Protein AF-A0A925ZS11-F1 (afdb_monomer)

Nearest PDB structures (foldseek):
  2d4r-assembly1_A  TM=6.423E-01  e=6.081E-07  Thermus thermophilus HB8
  3tfz-assembly1_B  TM=6.531E-01  e=6.289E-06  Streptomyces sp. R1128
  4xrw-assembly1_A  TM=6.300E-01  e=1.073E-04  Amycolatopsis orientalis
  4xrt-assembly1_A  TM=5.649E-01  e=4.077E-04  Streptomyces steffisburgensis
  4xrt-assembly2_B  TM=5.642E-01  e=7.947E-04  Streptomyces steffisburgensis

pLDDT: mean 90.76, std 7.76, range [55.0, 98.75]

Radius of gyration: 20.92 Å; Cα contacts (8 Å, |Δi|>4): 636; chains: 1; bounding box: 52×42×58 Å

Foldseek 3Di:
DDKAKAKDKDKALAQLQLLCLQPLFVQLLCQLLVHFFWDWDFDQDPNDTFIKIWGADPNFIWIWTWDQWWDFRSAKTWTKTATPGDFFRIWTKIWGWDDDPSMIMIMIMTMTHGPDPCCVVCRVVVNVSCNVSVVVLSVQSNVLSPQDDQQPPPVDQSNLRSLLSLLDDGDCSRFDDQFAWPPVLLVQLLVVLVVVVLDDDLSVLLSCCLHPGHLQPQQKDDQQSVCVSVVHDSVSSVVSQVSSCVSLQKQKKKFFADPPQRAGQDIGSDPVPDDQKTARRLVRDIDGGDCVRGIDIIMHGRVNGGNGHNTDRDSSRCSSRSVDSTDDDDD

Secondary structure (DSSP, 8-state):
--EEEEEEEEEESS-HHHHHHHHT-HHHHHHHTTPPPPEEEEEEETTEEEEEEEEEETTEEEEEE-PPPEEETTTEEEEEEEEEESS-SEEEEEEEEEEETTEEEEEEEEEEE-S-TTHHHHHHHHHHHHHHHHHHHHHHHHHHHHSSPPP--TTS-HHHHTHHHHTS---HHHH---PPP-HHHHHHHHHHHHHTT--SHHHHHHHHHHHHS-HHHHHSB-HHHHHHHHT--HHHHHHHHHHHHHHTSEEEEEEEE-TTT-SEEEEESSSTT--SEEEETTTTEEEE--TTTTEEEEEEE-TTT-------S-TT-GGG-TT--EE----

Solvent-accessible surface area (backbone atoms only — not comparable to full-atom values): 17881 Å² total; per-residue (Å²): 113,43,69,48,78,44,79,48,76,51,76,38,94,39,46,36,45,60,52,28,42,57,70,44,21,43,38,56,51,38,54,45,64,67,55,41,67,42,51,77,46,80,41,77,51,98,90,36,85,38,52,33,33,36,28,54,46,97,87,40,62,34,29,27,42,53,61,82,40,33,33,33,68,46,37,38,38,42,40,58,35,41,35,81,36,56,76,41,43,33,34,39,42,36,41,40,43,41,78,49,91,74,18,19,38,38,37,43,37,42,39,36,35,18,83,43,70,71,52,54,77,49,36,69,61,52,50,49,52,50,45,52,31,54,48,50,33,57,51,30,50,51,48,46,64,68,71,50,85,78,68,81,60,83,89,50,51,40,59,63,42,48,42,47,49,67,74,43,99,63,60,57,55,61,61,48,61,64,69,75,45,40,65,67,50,43,49,55,25,49,47,52,26,38,76,71,73,48,56,64,67,62,41,53,52,50,55,47,45,66,57,72,42,24,35,77,66,36,34,56,32,50,51,62,62,49,14,63,53,70,74,47,58,56,65,60,32,42,50,44,53,58,46,28,30,77,35,51,56,26,40,66,31,39,30,35,35,32,92,84,62,62,38,76,41,45,75,33,77,48,77,87,70,59,59,66,60,51,56,24,75,90,78,72,44,73,48,72,62,43,69,91,84,25,51,42,79,34,31,24,49,19,58,81,32,29,79,58,67,78,79,63,61,40,92,67,24,50,66,65,30,72,88,58,60,59,41,77,84,83,131

Mean predicted aligned error: 5.35 Å

Structure (mmCIF, N/CA/C/O backbone):
data_AF-A0A925ZS11-F1
#
_entry.id   AF-A0A925ZS11-F1
#
loop_
_atom_site.group_PDB
_atom_site.id
_atom_site.type_symbol
_atom_site.label_atom_id
_atom_site.label_alt_id
_atom_site.label_comp_id
_atom_site.label_asym_id
_atom_site.label_entity_id
_atom_site.label_seq_id
_atom_site.pdbx_PDB_ins_code
_atom_site.Cartn_x
_atom_site.Cartn_y
_atom_site.Cartn_z
_atom_site.occupancy
_atom_site.B_iso_or_equiv
_atom_site.auth_seq_id
_atom_site.auth_comp_id
_atom_site.auth_asym_id
_atom_site.auth_atom_id
_atom_site.pdbx_PDB_model_num
ATOM 1 N N . MET A 1 1 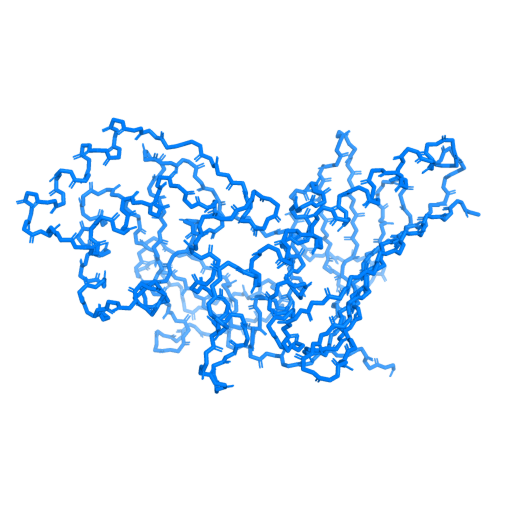? 15.893 1.258 -30.671 1.00 66.94 1 MET A N 1
ATOM 2 C CA . MET A 1 1 ? 14.627 1.228 -29.909 1.00 66.94 1 MET A CA 1
ATOM 3 C C . MET A 1 1 ? 14.638 2.401 -28.942 1.00 66.94 1 MET A C 1
ATOM 5 O O . MET A 1 1 ? 15.652 2.564 -28.269 1.00 66.94 1 MET A O 1
ATOM 9 N N . PRO A 1 2 ? 13.626 3.286 -28.937 1.00 77.56 2 PRO A N 1
ATOM 10 C CA . PRO A 1 2 ? 13.561 4.358 -27.950 1.00 77.56 2 PRO A CA 1
ATOM 11 C C . PRO A 1 2 ? 13.536 3.771 -26.534 1.00 77.56 2 PRO A C 1
ATOM 13 O O . PRO A 1 2 ? 12.665 2.973 -26.200 1.00 77.56 2 PRO A O 1
ATOM 16 N N . SER A 1 3 ? 14.516 4.182 -25.731 1.00 90.00 3 SER A N 1
ATOM 17 C CA . SER A 1 3 ? 14.636 3.840 -24.316 1.00 90.00 3 SER A CA 1
ATOM 18 C C . SER A 1 3 ? 14.505 5.111 -23.486 1.00 90.00 3 SER A C 1
ATOM 20 O O . SER A 1 3 ? 15.104 6.147 -23.815 1.00 90.00 3 SER A O 1
ATOM 22 N N . THR A 1 4 ? 13.698 5.037 -22.438 1.00 92.56 4 THR A N 1
ATOM 23 C CA . THR A 1 4 ? 13.520 6.065 -21.419 1.00 92.56 4 THR A CA 1
ATOM 24 C C . THR A 1 4 ? 14.165 5.571 -20.137 1.00 92.56 4 THR A C 1
ATOM 26 O O . THR A 1 4 ? 13.873 4.471 -19.675 1.00 92.56 4 THR A O 1
ATOM 29 N N . LYS A 1 5 ? 15.013 6.404 -19.532 1.00 96.44 5 LYS A N 1
ATOM 30 C CA . LYS A 1 5 ? 15.613 6.124 -18.228 1.00 96.44 5 LYS A CA 1
ATOM 31 C C . LYS A 1 5 ? 15.696 7.406 -17.418 1.00 96.44 5 LYS A C 1
ATOM 33 O O . LYS A 1 5 ? 16.383 8.352 -17.792 1.00 96.44 5 LYS A O 1
ATOM 38 N N . VAL A 1 6 ? 15.003 7.424 -16.290 1.00 98.12 6 VAL A N 1
ATOM 39 C CA . VAL A 1 6 ? 15.001 8.536 -15.343 1.00 98.12 6 VAL A CA 1
ATOM 40 C C . VAL A 1 6 ? 15.579 8.046 -14.028 1.00 98.12 6 VAL A C 1
ATOM 42 O O . VAL A 1 6 ? 15.105 7.063 -13.470 1.00 98.12 6 VAL A O 1
ATOM 45 N N . VAL A 1 7 ? 16.596 8.749 -13.538 1.00 98.44 7 VAL A N 1
ATOM 46 C CA . VAL A 1 7 ? 17.227 8.490 -12.242 1.00 98.44 7 VAL A CA 1
ATOM 47 C C . VAL A 1 7 ? 17.003 9.701 -11.347 1.00 98.44 7 VAL A C 1
ATOM 49 O O . VAL A 1 7 ? 17.213 10.839 -11.781 1.00 98.44 7 VAL A O 1
ATOM 52 N N . ILE A 1 8 ? 16.559 9.450 -10.118 1.00 98.44 8 ILE A N 1
ATOM 53 C CA . ILE A 1 8 ? 16.394 10.442 -9.057 1.00 98.44 8 ILE A CA 1
ATOM 54 C C . ILE A 1 8 ? 17.113 9.931 -7.815 1.00 98.44 8 ILE A C 1
ATOM 56 O O . ILE A 1 8 ? 16.965 8.770 -7.441 1.00 98.44 8 ILE A O 1
ATOM 60 N N . GLU A 1 9 ? 17.880 10.807 -7.175 1.00 98.44 9 GLU A N 1
ATOM 61 C CA . GLU A 1 9 ? 18.521 10.532 -5.892 1.00 98.44 9 GLU A CA 1
ATOM 62 C C . GLU A 1 9 ? 18.010 11.504 -4.824 1.00 98.44 9 GLU A C 1
ATOM 64 O O . GLU A 1 9 ? 17.702 12.669 -5.116 1.00 98.44 9 GLU A O 1
ATOM 69 N N . ARG A 1 10 ? 17.902 11.009 -3.589 1.00 98.12 10 ARG A N 1
ATOM 70 C CA . ARG A 1 10 ? 17.621 11.785 -2.374 1.00 98.12 10 ARG A CA 1
ATOM 71 C C . ARG A 1 10 ? 18.399 11.210 -1.203 1.00 98.12 10 ARG A C 1
ATOM 73 O O . ARG A 1 10 ? 18.603 10.001 -1.146 1.00 98.12 10 ARG A O 1
ATOM 80 N N . SER A 1 11 ? 18.754 12.068 -0.256 1.00 98.12 11 SER A N 1
ATOM 81 C CA . SER A 1 11 ? 19.271 11.656 1.047 1.00 98.12 11 SER A CA 1
ATOM 82 C C . SER A 1 11 ? 18.222 11.930 2.119 1.00 98.12 11 SER A C 1
ATOM 84 O O . SER A 1 11 ? 17.538 12.953 2.080 1.00 98.12 11 SER A O 1
ATOM 86 N N . TYR A 1 12 ? 18.092 10.999 3.056 1.00 96.44 12 TYR A N 1
ATOM 87 C CA . TYR A 1 12 ? 17.153 11.050 4.166 1.00 96.44 12 TYR A CA 1
ATOM 88 C C . TYR A 1 12 ? 17.908 10.934 5.488 1.00 96.44 12 TYR A C 1
ATOM 90 O O . TYR A 1 12 ? 18.781 10.079 5.634 1.00 96.44 12 TYR A O 1
ATOM 98 N N . GLU A 1 13 ? 17.520 11.738 6.473 1.00 95.00 13 GLU A N 1
ATOM 99 C CA . GLU A 1 13 ? 17.997 11.647 7.861 1.00 95.00 13 GLU A CA 1
ATOM 100 C C . GLU A 1 13 ? 17.242 10.544 8.620 1.00 95.00 13 GLU A C 1
ATOM 102 O O . GLU A 1 13 ? 16.594 10.770 9.637 1.00 95.00 13 GLU A O 1
ATOM 107 N N . ALA A 1 14 ? 17.256 9.338 8.061 1.00 93.56 14 ALA A N 1
ATOM 108 C CA . ALA A 1 14 ? 16.606 8.166 8.621 1.00 93.56 14 ALA A CA 1
ATOM 109 C C . ALA A 1 14 ? 17.404 6.906 8.259 1.00 93.56 14 ALA A C 1
ATOM 111 O O . ALA A 1 14 ? 18.031 6.868 7.191 1.00 93.56 14 ALA A O 1
ATOM 112 N N . PRO A 1 15 ? 17.360 5.866 9.107 1.00 94.31 15 PRO A N 1
ATOM 113 C CA . PRO A 1 15 ? 18.052 4.619 8.839 1.00 94.31 15 PRO A CA 1
ATOM 114 C C . PRO A 1 15 ? 17.400 3.868 7.657 1.00 94.31 15 PRO A C 1
ATOM 116 O O . PRO A 1 15 ? 16.196 4.050 7.403 1.00 94.31 15 PRO A O 1
ATOM 119 N N . PRO A 1 16 ? 18.160 3.028 6.926 1.00 95.69 16 PRO A N 1
ATOM 120 C CA . PRO A 1 16 ? 17.705 2.415 5.677 1.00 95.69 16 PRO A CA 1
ATOM 121 C C . PRO A 1 16 ? 16.415 1.608 5.803 1.00 95.69 16 PRO A C 1
ATOM 123 O O . PRO A 1 16 ? 15.622 1.574 4.867 1.00 95.69 16 PRO A O 1
ATOM 126 N N . GLU A 1 17 ? 16.160 1.004 6.962 1.00 93.44 17 GLU A N 1
ATOM 127 C CA . GLU A 1 17 ? 14.962 0.216 7.246 1.00 93.44 17 GLU A CA 1
ATOM 128 C C . GLU A 1 17 ? 13.694 1.080 7.188 1.00 93.44 17 GLU A C 1
ATOM 130 O O . GLU A 1 17 ? 12.678 0.680 6.619 1.00 93.44 17 GLU A O 1
ATOM 135 N N . LEU A 1 18 ? 13.743 2.301 7.726 1.00 92.38 18 LEU A N 1
ATOM 136 C CA . LEU A 1 18 ? 12.588 3.203 7.718 1.00 92.38 18 LEU A CA 1
ATOM 137 C C . LEU A 1 18 ? 12.368 3.834 6.342 1.00 92.38 18 LEU A C 1
ATOM 139 O O . LEU A 1 18 ? 11.225 4.016 5.923 1.00 92.38 18 LEU A O 1
ATOM 143 N N . VAL A 1 19 ? 13.447 4.107 5.606 1.00 95.31 19 VAL A N 1
ATOM 144 C CA . VAL A 1 19 ? 13.352 4.528 4.201 1.00 95.31 19 VAL A CA 1
ATOM 145 C C . VAL A 1 19 ? 12.774 3.398 3.341 1.00 95.31 19 VAL A C 1
ATOM 147 O O . VAL A 1 19 ? 11.898 3.633 2.505 1.00 95.31 19 VAL A O 1
ATOM 150 N N . TRP A 1 20 ? 13.197 2.158 3.588 1.00 95.44 20 TRP A N 1
ATOM 151 C CA . TRP A 1 20 ? 12.686 0.951 2.942 1.00 95.44 20 TRP A CA 1
ATOM 152 C C . TRP A 1 20 ? 11.194 0.735 3.179 1.00 95.44 20 TRP A C 1
ATOM 154 O O . TRP A 1 20 ? 10.468 0.451 2.230 1.00 95.44 20 TRP A O 1
ATOM 164 N N . ALA A 1 21 ? 10.709 0.946 4.403 1.00 92.69 21 ALA A N 1
ATOM 165 C CA . ALA A 1 21 ? 9.286 0.846 4.724 1.00 92.69 21 ALA A CA 1
ATOM 166 C C . ALA A 1 21 ? 8.399 1.741 3.830 1.00 92.69 21 ALA A C 1
ATOM 168 O O . ALA A 1 21 ? 7.211 1.468 3.629 1.00 92.69 21 ALA A O 1
ATOM 169 N N . LEU A 1 22 ? 8.975 2.813 3.276 1.00 92.50 22 LEU A N 1
ATOM 170 C CA . LEU A 1 22 ? 8.284 3.734 2.387 1.00 92.50 22 LEU A CA 1
ATOM 171 C C . LEU A 1 22 ? 8.530 3.439 0.903 1.00 92.50 22 LEU A C 1
ATOM 173 O O . LEU A 1 22 ? 7.561 3.342 0.146 1.00 92.50 22 LEU A O 1
ATOM 177 N N . LEU A 1 23 ? 9.794 3.288 0.497 1.00 94.75 23 LEU A N 1
ATOM 178 C CA . LEU A 1 23 ? 10.189 3.103 -0.907 1.00 94.75 23 LEU A CA 1
ATOM 179 C C . LEU A 1 23 ? 10.059 1.657 -1.408 1.00 94.75 23 LEU A C 1
ATOM 181 O O . LEU A 1 23 ? 9.901 1.444 -2.607 1.00 94.75 23 LEU A O 1
ATOM 185 N N . GLY A 1 24 ? 10.093 0.672 -0.510 1.00 94.06 24 GLY A N 1
ATOM 186 C CA . GLY A 1 24 ? 9.860 -0.741 -0.817 1.00 94.06 24 GLY A CA 1
ATOM 187 C C . GLY A 1 24 ? 8.386 -1.068 -1.086 1.00 94.06 24 GLY A C 1
ATOM 188 O O . GLY A 1 24 ? 8.062 -2.154 -1.564 1.00 94.06 24 GLY A O 1
ATOM 189 N N . ASP A 1 25 ? 7.469 -0.135 -0.812 1.00 92.69 25 ASP A N 1
ATOM 190 C CA . ASP A 1 25 ? 6.053 -0.279 -1.137 1.00 92.69 25 ASP A CA 1
ATOM 191 C C . ASP A 1 25 ? 5.783 0.101 -2.600 1.00 92.69 25 ASP A C 1
ATOM 193 O O . ASP A 1 25 ? 5.396 1.227 -2.925 1.00 92.69 25 ASP A O 1
ATOM 197 N N . SER A 1 26 ? 5.961 -0.866 -3.499 1.00 92.75 26 SER A N 1
ATOM 198 C CA . SER A 1 26 ? 5.696 -0.665 -4.929 1.00 92.75 26 SER A CA 1
ATOM 199 C C . SER A 1 26 ? 4.231 -0.331 -5.243 1.00 92.75 26 SER A C 1
ATOM 201 O O . SER A 1 26 ? 3.974 0.343 -6.236 1.00 92.75 26 SER A O 1
ATOM 203 N N . ASN A 1 27 ? 3.265 -0.696 -4.383 1.00 91.06 27 ASN A N 1
ATOM 204 C CA . ASN A 1 27 ? 1.883 -0.236 -4.557 1.00 91.06 27 ASN A CA 1
ATOM 205 C C . ASN A 1 27 ? 1.781 1.280 -4.346 1.00 91.06 27 ASN A C 1
ATOM 207 O O . ASN A 1 27 ? 1.082 1.959 -5.098 1.00 91.06 27 ASN A O 1
ATOM 211 N N . ARG A 1 28 ? 2.470 1.821 -3.331 1.00 89.94 28 ARG A N 1
ATOM 212 C CA . ARG A 1 28 ? 2.528 3.271 -3.083 1.00 89.94 28 ARG A CA 1
ATOM 213 C C . ARG A 1 28 ? 3.235 3.998 -4.223 1.00 89.94 28 ARG A C 1
ATOM 215 O O . ARG A 1 28 ? 2.753 5.039 -4.667 1.00 89.94 28 ARG A O 1
ATOM 222 N N . PHE A 1 29 ? 4.330 3.431 -4.726 1.00 91.94 29 PHE A N 1
ATOM 223 C CA . PHE A 1 29 ? 5.027 3.971 -5.888 1.00 91.94 29 PHE A CA 1
ATOM 224 C C . PHE A 1 29 ? 4.115 4.023 -7.124 1.00 91.94 29 PHE A C 1
ATOM 226 O O . PHE A 1 29 ? 3.934 5.095 -7.702 1.00 91.94 29 PHE A O 1
ATOM 233 N N . ASP A 1 30 ? 3.471 2.911 -7.486 1.00 92.50 30 ASP A N 1
ATOM 234 C CA . ASP A 1 30 ? 2.579 2.830 -8.650 1.00 92.50 30 ASP A CA 1
ATOM 235 C C . ASP A 1 30 ? 1.406 3.826 -8.544 1.00 92.50 30 ASP A C 1
ATOM 237 O O . ASP A 1 30 ? 1.057 4.489 -9.529 1.00 92.50 30 ASP A O 1
ATOM 241 N N . ARG A 1 31 ? 0.864 4.036 -7.331 1.00 88.69 31 ARG A N 1
ATOM 242 C CA . ARG A 1 31 ? -0.123 5.096 -7.046 1.00 88.69 31 ARG A CA 1
ATOM 243 C C . ARG A 1 31 ? 0.426 6.494 -7.302 1.00 88.69 31 ARG A C 1
ATOM 245 O O . ARG A 1 31 ? -0.203 7.275 -8.018 1.00 88.69 31 ARG A O 1
ATOM 252 N N . ALA A 1 32 ? 1.590 6.824 -6.743 1.00 88.31 32 ALA A N 1
ATOM 253 C CA . ALA A 1 32 ? 2.219 8.133 -6.926 1.00 88.31 32 ALA A CA 1
ATOM 254 C C . ALA A 1 32 ? 2.557 8.404 -8.404 1.00 88.31 32 ALA A C 1
ATOM 256 O O . ALA A 1 32 ? 2.444 9.531 -8.900 1.00 88.31 32 ALA A O 1
ATOM 257 N N . MET A 1 33 ? 2.880 7.342 -9.142 1.00 90.38 33 MET A N 1
ATOM 258 C CA . MET A 1 33 ? 3.092 7.373 -10.582 1.00 90.38 33 MET A CA 1
ATOM 259 C C . MET A 1 33 ? 1.795 7.455 -11.395 1.00 90.38 33 MET A C 1
ATOM 261 O O . MET A 1 33 ? 1.879 7.683 -12.602 1.00 90.38 33 MET A O 1
ATOM 265 N N . LYS A 1 34 ? 0.615 7.371 -10.762 1.00 89.25 34 LYS A N 1
ATOM 266 C CA . LYS A 1 34 ? -0.717 7.333 -11.391 1.00 89.25 34 LYS A CA 1
ATOM 267 C C . LYS A 1 34 ? -0.819 6.234 -12.451 1.00 89.25 34 LYS A C 1
ATOM 269 O O . LYS A 1 34 ? -1.252 6.499 -13.577 1.00 89.25 34 LYS A O 1
ATOM 274 N N . LEU A 1 35 ? -0.346 5.039 -12.101 1.00 91.00 35 LEU A N 1
ATOM 275 C CA . LEU A 1 35 ? -0.494 3.869 -12.954 1.00 91.00 35 LEU A CA 1
ATOM 276 C C . LEU A 1 35 ? -1.916 3.310 -12.865 1.00 91.00 35 LEU A C 1
ATOM 278 O O . LEU A 1 35 ? -2.572 3.419 -11.829 1.00 91.00 35 LEU A O 1
ATOM 282 N N . GLY A 1 36 ? -2.398 2.735 -13.964 1.00 89.75 36 GLY A N 1
ATOM 283 C CA . GLY A 1 36 ? -3.689 2.057 -14.010 1.00 89.75 36 GLY A CA 1
ATOM 284 C C . GLY A 1 36 ? -3.758 0.868 -13.053 1.00 89.75 36 GLY A C 1
ATOM 285 O O . GLY A 1 36 ? -2.775 0.151 -12.877 1.00 89.75 36 GLY A O 1
ATOM 286 N N . LEU A 1 37 ? -4.935 0.636 -12.468 1.00 91.06 37 LEU A N 1
ATOM 287 C CA . LEU A 1 37 ? -5.187 -0.530 -11.622 1.00 91.06 37 LEU A CA 1
ATOM 288 C C . LEU A 1 37 ? -5.190 -1.815 -12.465 1.00 91.06 37 LEU A C 1
ATOM 290 O O . LEU A 1 37 ? -6.014 -1.922 -13.381 1.00 91.06 37 LEU A O 1
ATOM 294 N N . PRO A 1 38 ? -4.300 -2.782 -12.183 1.00 92.81 38 PRO A N 1
ATOM 295 C CA . PRO A 1 38 ? -4.267 -4.036 -12.911 1.00 92.81 38 PRO A CA 1
ATOM 296 C C . PRO A 1 38 ? -5.311 -5.036 -12.419 1.00 92.81 38 PRO A C 1
ATOM 298 O O . PRO A 1 38 ? -5.638 -5.119 -11.236 1.00 92.81 38 PRO A O 1
ATOM 301 N N . VAL A 1 39 ? -5.754 -5.876 -13.347 1.00 91.12 39 VAL A N 1
ATOM 302 C CA . VAL A 1 39 ? -6.391 -7.160 -13.060 1.00 91.12 39 VAL A CA 1
ATOM 303 C C . VAL A 1 39 ? -5.388 -8.258 -13.378 1.00 91.12 39 VAL A C 1
ATOM 305 O O . VAL A 1 39 ? -4.858 -8.310 -14.490 1.00 91.12 39 VAL A O 1
ATOM 308 N N . TYR A 1 40 ? -5.141 -9.127 -12.403 1.00 89.25 40 TYR A N 1
ATOM 309 C CA . TYR A 1 40 ? -4.195 -10.230 -12.506 1.00 89.25 40 TYR A CA 1
ATOM 310 C C . TYR A 1 40 ? -4.898 -11.555 -12.809 1.00 89.25 40 TYR A C 1
ATOM 312 O O . TYR A 1 40 ? -5.953 -11.852 -12.245 1.00 89.25 40 TYR A O 1
ATOM 320 N N . ALA A 1 41 ? -4.293 -12.370 -13.669 1.00 88.44 41 ALA A N 1
ATOM 321 C CA . ALA A 1 41 ? -4.733 -13.728 -13.957 1.00 88.44 41 ALA A CA 1
ATOM 322 C C . ALA A 1 41 ? -3.547 -14.622 -14.336 1.00 88.44 41 ALA A C 1
ATOM 324 O O . ALA A 1 41 ? -2.616 -14.184 -15.009 1.00 88.44 41 ALA A O 1
ATOM 325 N N . TRP A 1 42 ? -3.611 -15.902 -13.968 1.00 87.06 42 TRP A N 1
ATOM 326 C CA . TRP A 1 42 ? -2.708 -16.900 -14.540 1.00 87.06 42 TRP A CA 1
ATOM 327 C C . TRP A 1 42 ? -3.157 -17.258 -15.948 1.00 87.06 42 TRP A C 1
ATOM 329 O O . TRP A 1 42 ? -4.326 -17.594 -16.154 1.00 87.06 42 TRP A O 1
ATOM 339 N N . ARG A 1 43 ? -2.230 -17.210 -16.901 1.00 88.69 43 ARG A N 1
ATOM 340 C CA . ARG A 1 43 ? -2.457 -17.617 -18.288 1.00 88.69 43 ARG A CA 1
ATOM 341 C C . ARG A 1 43 ? -1.285 -18.445 -18.779 1.00 88.69 43 ARG A C 1
ATOM 343 O O . ARG A 1 43 ? -0.160 -18.251 -18.330 1.00 88.69 43 ARG A O 1
ATOM 350 N N . ASP A 1 44 ? -1.556 -19.337 -19.717 1.00 87.69 44 ASP A N 1
ATOM 351 C CA . ASP A 1 44 ? -0.493 -20.007 -20.450 1.00 87.69 44 ASP A CA 1
ATOM 352 C C . ASP A 1 44 ? -0.012 -19.067 -21.564 1.00 87.69 44 ASP A C 1
ATOM 354 O O . ASP A 1 44 ? -0.786 -18.684 -22.443 1.00 87.69 44 ASP A O 1
ATOM 358 N N . VAL A 1 45 ? 1.254 -18.661 -21.496 1.00 85.31 45 VAL A N 1
ATOM 359 C CA . VAL A 1 45 ? 1.939 -17.835 -22.495 1.00 85.31 45 VAL A CA 1
ATOM 360 C C . VAL A 1 45 ? 3.184 -18.594 -22.936 1.00 85.31 45 VAL A C 1
ATOM 362 O O . VAL A 1 45 ? 3.990 -18.999 -22.103 1.00 85.31 45 VAL A O 1
ATOM 365 N N . ASP A 1 46 ? 3.310 -18.858 -24.236 1.00 85.81 46 ASP A N 1
ATOM 366 C CA . ASP A 1 46 ? 4.427 -19.615 -24.824 1.00 85.81 46 ASP A CA 1
ATOM 367 C C . ASP A 1 46 ? 4.719 -20.956 -24.117 1.00 85.81 46 ASP A C 1
ATOM 369 O O . ASP A 1 46 ? 5.865 -21.356 -23.906 1.00 85.81 46 ASP A O 1
ATOM 373 N N . GLY A 1 47 ? 3.654 -21.661 -23.718 1.00 83.56 47 GLY A N 1
ATOM 374 C CA . GLY A 1 47 ? 3.740 -22.959 -23.038 1.00 83.56 47 GLY A CA 1
ATOM 375 C C . GLY A 1 47 ? 4.170 -22.886 -21.569 1.00 83.56 47 GLY A C 1
ATOM 376 O O . GLY A 1 47 ? 4.405 -23.927 -20.956 1.00 83.56 47 GLY A O 1
ATOM 377 N N . ARG A 1 48 ? 4.267 -21.683 -20.990 1.00 84.12 48 ARG A N 1
ATOM 378 C CA . ARG A 1 48 ? 4.554 -21.457 -19.571 1.00 84.12 48 ARG A CA 1
ATOM 379 C C . ARG A 1 48 ? 3.363 -20.814 -18.883 1.00 84.12 48 ARG A C 1
ATOM 381 O O . ARG A 1 48 ? 2.699 -19.945 -19.439 1.00 84.12 48 ARG A O 1
ATOM 388 N N . ARG A 1 49 ? 3.108 -21.233 -17.646 1.00 86.62 49 ARG A N 1
ATOM 389 C CA . ARG A 1 49 ? 2.071 -20.634 -16.811 1.00 86.62 49 ARG A CA 1
ATOM 390 C C . ARG A 1 49 ? 2.605 -19.341 -16.206 1.00 86.62 49 ARG A C 1
ATOM 392 O O . ARG A 1 49 ? 3.389 -19.385 -15.264 1.00 86.62 49 ARG A O 1
ATOM 399 N N . GLU A 1 50 ? 2.158 -18.216 -16.740 1.00 88.19 50 GLU A N 1
ATOM 400 C CA . GLU A 1 50 ? 2.630 -16.879 -16.389 1.00 88.19 50 GLU A CA 1
ATOM 401 C C . GLU A 1 50 ? 1.552 -16.078 -15.654 1.00 88.19 50 GLU A C 1
ATOM 403 O O . GLU A 1 50 ? 0.346 -16.239 -15.875 1.00 88.19 50 GLU A O 1
ATOM 408 N N . HIS A 1 51 ? 1.997 -15.184 -14.773 1.00 87.75 51 HIS A N 1
ATOM 409 C CA . HIS A 1 51 ? 1.124 -14.246 -14.080 1.00 87.75 51 HIS A CA 1
ATOM 410 C C . HIS A 1 51 ? 0.980 -12.974 -14.924 1.00 87.75 51 HIS A C 1
ATOM 412 O O . HIS A 1 51 ? 1.890 -12.144 -14.996 1.00 87.75 51 HIS A O 1
ATOM 418 N N . VAL A 1 52 ? -0.163 -12.850 -15.598 1.00 92.06 52 VAL A N 1
ATOM 419 C CA . VAL A 1 52 ? -0.449 -11.776 -16.552 1.00 92.06 52 VAL A CA 1
ATOM 420 C C . VAL A 1 52 ? -1.318 -10.717 -15.892 1.00 92.06 52 VAL A C 1
ATOM 422 O O . VAL A 1 52 ? -2.359 -11.018 -15.305 1.00 92.06 52 VAL A O 1
ATOM 425 N N . ALA A 1 53 ? -0.905 -9.466 -16.023 1.00 93.88 53 ALA A N 1
ATOM 426 C CA . ALA A 1 53 ? -1.617 -8.299 -15.539 1.00 93.88 53 ALA A CA 1
ATOM 427 C C . ALA A 1 53 ? -2.122 -7.456 -16.709 1.00 93.88 53 ALA A C 1
ATOM 429 O O . ALA A 1 53 ? -1.439 -7.305 -17.722 1.00 93.88 53 ALA A O 1
ATOM 430 N N . ARG A 1 54 ? -3.318 -6.883 -16.562 1.00 95.56 54 ARG A N 1
ATOM 431 C CA . ARG A 1 54 ? -3.924 -5.992 -17.558 1.00 95.56 54 ARG A CA 1
ATOM 432 C C . ARG A 1 54 ? -4.493 -4.743 -16.904 1.00 95.56 54 ARG A C 1
ATOM 434 O O . ARG A 1 54 ? -5.257 -4.859 -15.953 1.00 95.56 54 ARG A O 1
ATOM 441 N N . ALA A 1 55 ? -4.189 -3.568 -17.452 1.00 95.56 55 ALA A N 1
ATOM 442 C CA . ALA A 1 55 ? -4.682 -2.280 -16.957 1.00 95.56 55 ALA A CA 1
ATOM 443 C C . ALA A 1 55 ? -4.980 -1.290 -18.097 1.00 95.56 55 ALA A C 1
ATOM 445 O O . ALA A 1 55 ? -4.539 -1.471 -19.232 1.00 95.56 55 ALA A O 1
ATOM 446 N N . GLN A 1 56 ? -5.715 -0.220 -17.779 1.00 95.50 56 GLN A N 1
ATOM 447 C CA . GLN A 1 56 ? -5.853 0.962 -18.638 1.00 95.50 56 GLN A CA 1
ATOM 448 C C . GLN A 1 56 ? -4.915 2.068 -18.149 1.00 95.50 56 GLN A C 1
ATOM 450 O O . GLN A 1 56 ? -4.996 2.471 -16.990 1.00 95.50 56 GLN A O 1
ATOM 455 N N . GLN A 1 57 ? -4.073 2.596 -19.033 1.00 93.38 57 GLN A N 1
ATOM 456 C CA . GLN A 1 57 ? -3.176 3.716 -18.757 1.00 93.38 57 GLN A CA 1
ATOM 457 C C . GLN A 1 57 ? -3.454 4.853 -19.739 1.00 93.38 57 GLN A C 1
ATOM 459 O O . GLN A 1 57 ? -3.172 4.718 -20.924 1.00 93.38 57 GLN A O 1
ATOM 464 N N . ASP A 1 58 ? -3.992 5.979 -19.260 1.00 88.69 58 ASP A N 1
ATOM 465 C CA . ASP A 1 58 ? -4.293 7.157 -20.095 1.00 88.69 58 ASP A CA 1
ATOM 466 C C . ASP A 1 58 ? -5.103 6.806 -21.375 1.00 88.69 58 ASP A C 1
ATOM 468 O O . ASP A 1 58 ? -4.863 7.346 -22.452 1.00 88.69 58 ASP A O 1
ATOM 472 N N . GLY A 1 59 ? -6.052 5.865 -21.264 1.00 91.00 59 GLY A N 1
ATOM 473 C CA . GLY A 1 59 ? -6.884 5.375 -22.377 1.00 91.00 59 GLY A CA 1
ATOM 474 C C . GLY A 1 59 ? -6.252 4.269 -23.233 1.00 91.00 59 GLY A C 1
ATOM 475 O O . GLY A 1 59 ? -6.887 3.778 -24.165 1.00 91.00 59 GLY A O 1
ATOM 476 N N . ILE A 1 60 ? -5.022 3.857 -22.924 1.00 93.06 60 ILE A N 1
ATOM 477 C CA . ILE A 1 60 ? -4.302 2.795 -23.623 1.00 93.06 60 ILE A CA 1
ATOM 478 C C . ILE A 1 60 ? -4.388 1.511 -22.803 1.00 93.06 60 ILE A C 1
ATOM 480 O O . ILE A 1 60 ? -4.032 1.478 -21.625 1.00 93.06 60 ILE A O 1
ATOM 484 N N . THR A 1 61 ? -4.813 0.426 -23.445 1.00 96.62 61 THR A N 1
ATOM 485 C CA . THR A 1 61 ? -4.766 -0.898 -22.822 1.00 96.62 61 THR A CA 1
ATOM 486 C C . THR A 1 61 ? -3.325 -1.384 -22.766 1.00 96.62 61 THR A C 1
ATOM 488 O O . THR A 1 61 ? -2.637 -1.407 -23.785 1.00 96.62 61 THR A O 1
ATOM 491 N N . MET A 1 62 ? -2.895 -1.807 -21.583 1.00 96.00 62 MET A N 1
ATOM 492 C CA . MET A 1 62 ? -1.597 -2.429 -21.359 1.00 96.00 62 MET A CA 1
ATOM 493 C C . MET A 1 62 ? -1.798 -3.830 -20.788 1.00 96.00 62 MET A C 1
ATOM 495 O O . MET A 1 62 ? -2.620 -4.022 -19.892 1.00 96.00 62 MET A O 1
ATOM 499 N N . GLU A 1 63 ? -1.045 -4.795 -21.308 1.00 96.31 63 GLU A N 1
ATOM 500 C CA . GLU A 1 63 ? -0.968 -6.161 -20.786 1.00 96.31 63 GLU A CA 1
ATOM 501 C C . GLU A 1 63 ? 0.506 -6.539 -20.634 1.00 96.31 63 GLU A C 1
ATOM 503 O O . GLU A 1 63 ? 1.320 -6.218 -21.504 1.00 96.31 63 GLU A O 1
ATOM 508 N N . TRP A 1 64 ? 0.862 -7.155 -19.509 1.00 95.56 64 TRP A N 1
ATOM 509 C CA . TRP A 1 64 ? 2.237 -7.545 -19.218 1.00 95.56 64 TRP A CA 1
ATOM 510 C C . TRP A 1 64 ? 2.324 -8.819 -18.394 1.00 95.56 64 TRP A C 1
ATOM 512 O O . TRP A 1 64 ? 1.425 -9.151 -17.622 1.00 95.56 64 TRP A O 1
ATOM 522 N N . ILE A 1 65 ? 3.457 -9.495 -18.533 1.00 93.88 65 ILE A N 1
ATOM 523 C CA . ILE A 1 65 ? 3.916 -10.517 -17.602 1.00 93.88 65 ILE A CA 1
ATOM 524 C C . ILE A 1 65 ? 4.707 -9.808 -16.505 1.00 93.88 65 ILE A C 1
ATOM 526 O O . ILE A 1 65 ? 5.592 -8.989 -16.786 1.00 93.88 65 ILE A O 1
ATOM 530 N N . GLU A 1 66 ? 4.374 -10.114 -15.253 1.00 88.50 66 GLU A N 1
ATOM 531 C CA . GLU A 1 66 ? 5.059 -9.598 -14.068 1.00 88.50 66 GLU A CA 1
ATOM 532 C C . GLU A 1 66 ? 5.797 -10.748 -13.368 1.00 88.50 66 GLU A C 1
ATOM 534 O O . GLU A 1 66 ? 5.202 -11.466 -12.559 1.00 88.50 66 GLU A O 1
ATOM 539 N N . PRO A 1 67 ? 7.091 -10.952 -13.675 1.00 86.69 67 PRO A N 1
ATOM 540 C CA . PRO A 1 67 ? 7.925 -11.861 -12.910 1.00 86.69 67 PRO A CA 1
ATOM 541 C C . PRO A 1 67 ? 7.964 -11.469 -11.429 1.00 86.69 67 PRO A C 1
ATOM 543 O O . PRO A 1 67 ? 7.783 -10.293 -11.091 1.00 86.69 67 PRO A O 1
ATOM 546 N N . PRO A 1 68 ? 8.311 -12.408 -10.534 1.00 87.25 68 PRO A N 1
ATOM 547 C CA . PRO A 1 68 ? 8.617 -12.062 -9.157 1.00 87.25 68 PRO A CA 1
ATOM 548 C C . PRO A 1 68 ? 9.713 -10.988 -9.113 1.00 87.25 68 PRO A C 1
ATOM 550 O O . PRO A 1 68 ? 10.768 -11.143 -9.740 1.00 87.25 68 PRO A O 1
ATOM 553 N N . TYR A 1 69 ? 9.438 -9.898 -8.394 1.00 92.69 69 TYR A N 1
ATOM 554 C CA . TYR A 1 69 ? 10.409 -8.832 -8.156 1.00 92.69 69 TYR A CA 1
ATOM 555 C C . TYR A 1 69 ? 11.566 -9.358 -7.315 1.00 92.69 69 TYR A C 1
ATOM 557 O O . TYR A 1 69 ? 11.391 -10.271 -6.506 1.00 92.69 69 TYR A O 1
ATOM 565 N N . GLU A 1 70 ? 12.739 -8.769 -7.490 1.00 95.31 70 GLU A N 1
ATOM 566 C CA . GLU A 1 70 ? 13.891 -9.068 -6.653 1.00 95.31 70 GLU A CA 1
ATOM 567 C C . GLU A 1 70 ? 14.013 -8.003 -5.576 1.00 95.31 70 GLU A C 1
ATOM 569 O O . GLU A 1 70 ? 13.903 -6.808 -5.851 1.00 95.31 70 GLU A O 1
ATOM 574 N N . TRP A 1 71 ? 14.228 -8.415 -4.333 1.00 96.75 71 TRP A N 1
ATOM 575 C CA . TRP A 1 71 ? 14.484 -7.466 -3.267 1.00 96.75 71 TRP A CA 1
ATOM 576 C C . TRP A 1 71 ? 15.375 -8.011 -2.171 1.00 96.75 71 TRP A C 1
ATOM 578 O O . TRP A 1 71 ? 15.444 -9.212 -1.916 1.00 96.75 71 TRP A O 1
ATOM 588 N N . VAL A 1 72 ? 16.008 -7.065 -1.490 1.00 97.19 72 VAL A N 1
ATOM 589 C CA . VAL A 1 72 ? 16.686 -7.241 -0.213 1.00 97.19 72 VAL A CA 1
ATOM 590 C C . VAL A 1 72 ? 16.279 -6.053 0.647 1.00 97.19 72 VAL A C 1
ATOM 592 O O . VAL A 1 72 ? 16.547 -4.905 0.277 1.00 97.19 72 VAL A O 1
ATOM 595 N N . GLU A 1 73 ? 15.615 -6.326 1.770 1.00 95.75 73 GLU A N 1
ATOM 596 C CA . GLU A 1 73 ? 15.162 -5.306 2.713 1.00 95.75 73 GLU A CA 1
ATOM 597 C C . GLU A 1 73 ? 16.293 -4.325 3.054 1.00 95.75 73 GLU A C 1
ATOM 599 O O . GLU A 1 73 ? 17.461 -4.709 3.167 1.00 95.75 73 GLU A O 1
ATOM 604 N N . ALA A 1 74 ? 15.948 -3.037 3.156 1.00 95.94 74 ALA A N 1
ATOM 605 C CA . ALA A 1 74 ? 16.887 -1.948 3.422 1.00 95.94 74 ALA A CA 1
ATOM 606 C C . ALA A 1 74 ? 18.004 -1.751 2.372 1.00 95.94 74 ALA A C 1
ATOM 608 O O . ALA A 1 74 ? 18.917 -0.961 2.609 1.00 95.94 74 ALA A O 1
ATOM 609 N N . ARG A 1 75 ? 17.952 -2.415 1.203 1.00 97.38 75 ARG A N 1
ATOM 610 C CA . ARG A 1 75 ? 19.027 -2.335 0.193 1.00 97.38 75 ARG A CA 1
ATOM 611 C C . ARG A 1 75 ? 18.551 -2.201 -1.246 1.00 97.38 75 ARG A C 1
ATOM 613 O O . ARG A 1 75 ? 19.067 -1.352 -1.969 1.00 97.38 75 ARG A O 1
ATOM 620 N N . LEU A 1 76 ? 17.623 -3.048 -1.687 1.00 97.69 76 LEU A N 1
ATOM 621 C CA . LEU A 1 76 ? 17.305 -3.195 -3.106 1.00 97.69 76 LEU A CA 1
ATOM 622 C C . LEU A 1 76 ? 15.847 -3.592 -3.317 1.00 97.69 76 LEU A C 1
ATOM 624 O O . LEU A 1 76 ? 15.351 -4.501 -2.661 1.00 97.69 76 LEU A O 1
ATOM 628 N N . LEU A 1 77 ? 15.208 -2.971 -4.301 1.00 97.56 77 LEU A N 1
ATOM 629 C CA . LEU A 1 77 ? 13.996 -3.459 -4.948 1.00 97.56 77 LEU A CA 1
ATOM 630 C C . LEU A 1 77 ? 14.167 -3.305 -6.457 1.00 97.56 77 LEU A C 1
ATOM 632 O O . LEU A 1 77 ? 14.399 -2.195 -6.925 1.00 97.56 77 LEU A O 1
ATOM 636 N N . ASP A 1 78 ? 14.041 -4.390 -7.207 1.00 96.50 78 ASP A N 1
ATOM 637 C CA . ASP A 1 78 ? 14.096 -4.411 -8.665 1.00 96.50 78 ASP A CA 1
ATOM 638 C C . ASP A 1 78 ? 12.833 -5.078 -9.214 1.00 96.50 78 ASP A C 1
ATOM 640 O O . ASP A 1 78 ? 12.558 -6.259 -8.981 1.00 96.50 78 ASP A O 1
ATOM 644 N N . GLY A 1 79 ? 12.025 -4.275 -9.898 1.00 94.75 79 GLY A N 1
ATOM 645 C CA . GLY A 1 79 ? 10.775 -4.692 -10.500 1.00 94.75 79 GLY A CA 1
ATOM 646 C C . GLY A 1 79 ? 10.811 -4.477 -12.000 1.00 94.75 79 GLY A C 1
ATOM 647 O O . GLY A 1 79 ? 10.985 -3.352 -12.466 1.00 94.75 79 GLY A O 1
ATOM 648 N N . THR A 1 80 ? 10.595 -5.551 -12.755 1.00 93.81 80 THR A N 1
ATOM 649 C CA . THR A 1 80 ? 10.547 -5.533 -14.221 1.00 93.81 80 THR A CA 1
ATOM 650 C C . THR A 1 80 ? 9.213 -6.086 -14.704 1.00 93.81 80 THR A C 1
ATOM 652 O O . THR A 1 80 ? 8.712 -7.066 -14.161 1.00 93.81 80 THR A O 1
ATOM 655 N N . ARG A 1 81 ? 8.653 -5.472 -15.746 1.00 95.00 81 ARG A N 1
ATOM 656 C CA . ARG A 1 81 ? 7.450 -5.901 -16.463 1.00 95.00 81 ARG A CA 1
ATOM 657 C C . ARG A 1 81 ? 7.794 -6.105 -17.936 1.00 95.00 81 ARG A C 1
ATOM 659 O O . ARG A 1 81 ? 8.477 -5.266 -18.530 1.00 95.00 81 ARG A O 1
ATOM 666 N N . TYR A 1 82 ? 7.298 -7.193 -18.519 1.00 95.25 82 TYR A N 1
ATOM 667 C CA . TYR A 1 82 ? 7.430 -7.489 -19.948 1.00 95.25 82 TYR A CA 1
ATOM 668 C C . TYR A 1 82 ? 6.070 -7.332 -20.615 1.00 95.25 82 TYR A C 1
ATOM 670 O O . TYR A 1 82 ? 5.145 -8.091 -20.334 1.00 95.25 82 TYR A O 1
ATOM 678 N N . PHE A 1 83 ? 5.931 -6.313 -21.453 1.00 95.38 83 PHE A N 1
ATOM 679 C CA . PHE A 1 83 ? 4.652 -5.926 -22.034 1.00 95.38 83 PHE A CA 1
ATOM 680 C C . PHE A 1 83 ? 4.358 -6.755 -23.284 1.00 95.38 83 PHE A C 1
ATOM 682 O O . PHE A 1 83 ? 5.157 -6.800 -24.216 1.00 95.38 83 PHE A O 1
ATOM 689 N N . THR A 1 84 ? 3.192 -7.396 -23.297 1.00 94.62 84 THR A N 1
ATOM 690 C CA . THR A 1 84 ? 2.658 -8.151 -24.440 1.00 94.62 84 THR A CA 1
ATOM 691 C C . THR A 1 84 ? 1.676 -7.310 -25.255 1.00 94.62 84 THR A C 1
ATOM 693 O O . THR A 1 84 ? 1.505 -7.539 -26.450 1.00 94.62 84 THR A O 1
ATOM 696 N N . VAL A 1 85 ? 1.056 -6.301 -24.629 1.00 95.00 85 VAL A N 1
ATOM 697 C CA . VAL A 1 85 ? 0.184 -5.312 -25.275 1.00 95.00 85 VAL A CA 1
ATOM 698 C C . VAL A 1 85 ? 0.535 -3.918 -24.768 1.00 95.00 85 VAL A C 1
ATOM 700 O O . VAL A 1 85 ? 0.668 -3.699 -23.562 1.00 95.00 85 VAL A O 1
ATOM 703 N N . GLY A 1 86 ? 0.611 -2.957 -25.687 1.00 94.31 86 GLY A N 1
ATOM 704 C CA . GLY A 1 86 ? 0.834 -1.546 -25.386 1.00 94.31 86 GLY A CA 1
ATOM 705 C C . GLY A 1 86 ? 2.070 -0.980 -26.088 1.00 94.31 86 GLY A C 1
ATOM 706 O O . GLY A 1 86 ? 2.651 -1.630 -26.952 1.00 94.31 86 GLY A O 1
ATOM 707 N N . PRO A 1 87 ? 2.469 0.257 -25.747 1.00 93.94 87 PRO A N 1
ATOM 708 C CA . PRO A 1 87 ? 3.544 0.962 -26.438 1.00 93.94 87 PRO A CA 1
ATOM 709 C C . PRO A 1 87 ? 4.949 0.596 -25.933 1.00 93.94 87 PRO A C 1
ATOM 711 O O . PRO A 1 87 ? 5.936 1.063 -26.499 1.00 93.94 87 PRO A O 1
ATOM 714 N N . LEU A 1 88 ? 5.063 -0.181 -24.856 1.00 95.38 88 LEU A N 1
ATOM 715 C CA . LEU A 1 88 ? 6.331 -0.619 -24.271 1.00 95.38 88 LEU A CA 1
ATOM 716 C C . LEU A 1 88 ? 6.581 -2.085 -24.631 1.00 95.38 88 LEU A C 1
ATOM 718 O O . LEU A 1 88 ? 5.632 -2.829 -24.840 1.00 95.38 88 LEU A O 1
ATOM 722 N N . GLY A 1 89 ? 7.848 -2.489 -24.691 1.00 95.44 89 GLY A N 1
ATOM 723 C CA . GLY A 1 89 ? 8.247 -3.901 -24.701 1.00 95.44 89 GLY A CA 1
ATOM 724 C C . GLY A 1 89 ? 8.665 -4.365 -23.306 1.00 95.44 89 GLY A C 1
ATOM 725 O O . GLY A 1 89 ? 8.320 -5.457 -22.864 1.00 95.44 89 GLY A O 1
ATOM 726 N N . SER A 1 90 ? 9.343 -3.494 -22.565 1.00 96.50 90 SER A N 1
ATOM 727 C CA . SER A 1 90 ? 9.738 -3.726 -21.178 1.00 96.50 90 SER A CA 1
ATOM 728 C C . SER A 1 90 ? 9.767 -2.414 -20.411 1.00 96.50 90 SER A C 1
ATOM 730 O O . SER A 1 90 ? 9.885 -1.330 -20.984 1.00 96.50 90 SER A O 1
ATOM 732 N N . GLY A 1 91 ? 9.644 -2.496 -19.096 1.00 95.94 91 GLY A N 1
ATOM 733 C CA . GLY A 1 91 ? 9.799 -1.343 -18.226 1.00 95.94 91 GLY A CA 1
ATOM 734 C C . GLY A 1 91 ? 9.747 -1.744 -16.771 1.00 95.94 91 GLY A C 1
ATOM 735 O O . GLY A 1 91 ? 9.384 -2.871 -16.438 1.00 95.94 91 GLY A O 1
ATOM 736 N N . GLY A 1 92 ? 10.115 -0.824 -15.895 1.00 95.44 92 GLY A N 1
ATOM 737 C CA . GLY A 1 92 ? 10.242 -1.172 -14.497 1.00 95.44 92 GLY A CA 1
ATOM 738 C C . GLY A 1 92 ? 10.728 -0.047 -13.611 1.00 95.44 92 GLY A C 1
ATOM 739 O O . GLY A 1 92 ? 10.897 1.105 -14.030 1.00 95.44 92 GLY A O 1
ATOM 740 N N . MET A 1 93 ? 10.966 -0.423 -12.362 1.00 96.50 93 MET A N 1
ATOM 741 C CA . MET A 1 93 ? 11.557 0.438 -11.357 1.00 96.50 93 MET A CA 1
ATOM 742 C C . MET A 1 93 ? 12.662 -0.303 -10.614 1.00 96.50 93 MET A C 1
ATOM 744 O O . MET A 1 93 ? 12.549 -1.494 -10.337 1.00 96.50 93 MET A O 1
ATOM 748 N N . LYS A 1 94 ? 13.699 0.435 -10.238 1.00 97.94 94 LYS A N 1
ATOM 749 C CA . LYS A 1 94 ? 14.746 -0.035 -9.342 1.00 97.94 94 LYS A CA 1
ATOM 750 C C . LYS A 1 94 ? 14.959 0.983 -8.234 1.00 97.94 94 LYS A C 1
ATOM 752 O O . LYS A 1 94 ? 15.204 2.153 -8.525 1.00 97.94 94 LYS A O 1
ATOM 757 N N . ILE A 1 95 ? 14.870 0.546 -6.985 1.00 98.38 95 ILE A N 1
ATOM 758 C CA . ILE A 1 95 ? 15.199 1.329 -5.797 1.00 98.38 95 ILE A CA 1
ATOM 759 C C . ILE A 1 95 ? 16.459 0.736 -5.177 1.00 98.38 95 ILE A C 1
ATOM 761 O O . ILE A 1 95 ? 16.502 -0.453 -4.878 1.00 98.38 95 ILE A O 1
ATOM 765 N N . GLU A 1 96 ? 17.470 1.568 -4.963 1.00 98.56 96 GLU A N 1
ATOM 766 C CA . GLU A 1 96 ? 18.714 1.200 -4.288 1.00 98.56 96 GLU A CA 1
ATOM 767 C C . GLU A 1 96 ? 18.887 2.101 -3.063 1.00 98.56 96 GLU A C 1
ATOM 769 O O . GLU A 1 96 ? 18.730 3.321 -3.166 1.00 98.56 96 GLU A O 1
ATOM 774 N N . LEU A 1 97 ? 19.197 1.509 -1.911 1.00 98.56 97 LEU A N 1
ATOM 775 C CA . LEU A 1 97 ? 19.432 2.214 -0.653 1.00 98.56 97 LEU A CA 1
ATOM 776 C C . LEU A 1 97 ? 20.884 2.025 -0.214 1.00 98.56 97 LEU A C 1
ATOM 778 O O . LEU A 1 97 ? 21.404 0.910 -0.188 1.00 98.56 97 LEU A O 1
ATOM 782 N N . PHE A 1 98 ? 21.525 3.129 0.150 1.00 98.25 98 PHE A N 1
ATOM 783 C CA . PHE A 1 98 ? 22.906 3.189 0.606 1.00 98.25 98 PHE A CA 1
ATOM 784 C C . PHE A 1 98 ? 22.922 3.826 1.996 1.00 98.25 98 PHE A C 1
ATOM 786 O O . PHE A 1 98 ? 22.510 4.976 2.151 1.00 98.25 98 PHE A O 1
ATOM 793 N N . ALA A 1 99 ? 23.381 3.086 3.006 1.00 97.25 99 ALA A N 1
ATOM 794 C CA . ALA A 1 99 ? 23.579 3.635 4.345 1.00 97.25 99 ALA A CA 1
ATOM 795 C C . ALA A 1 99 ? 24.707 4.683 4.324 1.00 97.25 99 ALA A C 1
ATOM 797 O O . ALA A 1 99 ? 25.791 4.412 3.807 1.00 97.25 99 ALA A O 1
ATOM 798 N N . GLU A 1 100 ? 24.461 5.864 4.891 1.00 94.56 100 GLU A N 1
ATOM 799 C CA . GLU A 1 100 ? 25.418 6.976 4.959 1.00 94.56 100 GLU A CA 1
ATOM 800 C C . GLU A 1 100 ? 25.432 7.562 6.375 1.00 94.56 100 GLU A C 1
ATOM 802 O O . GLU A 1 100 ? 24.636 8.435 6.723 1.00 94.56 100 GLU A O 1
ATOM 807 N N . GLY A 1 101 ? 26.334 7.057 7.223 1.00 91.19 101 GLY A N 1
ATOM 808 C CA . GLY A 1 101 ? 26.364 7.422 8.640 1.00 91.19 101 GLY A CA 1
ATOM 809 C C . GLY A 1 101 ? 25.066 7.011 9.340 1.00 91.19 101 GLY A C 1
ATOM 810 O O . GLY A 1 101 ? 24.739 5.829 9.385 1.00 91.19 101 GLY A O 1
ATOM 811 N N . THR A 1 102 ? 24.330 7.986 9.877 1.00 87.38 102 THR A N 1
ATOM 812 C CA . THR A 1 102 ? 22.998 7.788 10.480 1.00 87.38 102 THR A CA 1
ATOM 813 C C . THR A 1 102 ? 21.842 7.963 9.486 1.00 87.38 102 THR A C 1
ATOM 815 O O . THR A 1 102 ? 20.687 7.746 9.851 1.00 87.38 102 THR A O 1
ATOM 818 N N . GLY A 1 103 ? 22.136 8.370 8.248 1.00 95.94 103 GLY A N 1
ATOM 819 C CA . GLY A 1 103 ? 21.159 8.594 7.190 1.00 95.94 103 GLY A CA 1
ATOM 820 C C . GLY A 1 103 ? 21.207 7.539 6.087 1.00 95.94 103 GLY A C 1
ATOM 821 O O . GLY A 1 103 ? 21.940 6.549 6.146 1.00 95.94 103 GLY A O 1
ATOM 822 N N . THR A 1 104 ? 20.417 7.779 5.046 1.00 98.19 104 THR A N 1
ATOM 823 C CA . THR A 1 104 ? 20.303 6.895 3.884 1.00 98.19 104 THR A CA 1
ATOM 824 C C . THR A 1 104 ? 20.237 7.713 2.610 1.00 98.19 104 THR A C 1
ATOM 826 O O . THR A 1 104 ? 19.357 8.563 2.467 1.00 98.19 104 THR A O 1
ATOM 829 N N . ARG A 1 105 ? 21.091 7.405 1.635 1.00 98.56 105 ARG A N 1
ATOM 830 C CA . ARG A 1 105 ? 20.896 7.849 0.254 1.00 98.56 105 ARG A CA 1
ATOM 831 C C . ARG A 1 105 ? 20.085 6.808 -0.500 1.00 98.56 105 ARG A C 1
ATOM 833 O O . ARG A 1 105 ? 20.438 5.634 -0.530 1.00 98.56 105 ARG A O 1
ATOM 840 N N . ALA A 1 106 ? 19.003 7.243 -1.126 1.00 98.56 106 ALA A N 1
ATOM 841 C CA . ALA A 1 106 ? 18.175 6.423 -1.991 1.00 98.56 106 ALA A CA 1
ATOM 842 C C . ALA A 1 106 ? 18.343 6.850 -3.446 1.00 98.56 106 ALA A C 1
ATOM 844 O O . ALA A 1 106 ? 18.335 8.043 -3.761 1.00 98.56 106 ALA A O 1
ATOM 845 N N . ARG A 1 107 ? 18.415 5.869 -4.340 1.00 98.75 107 ARG A N 1
ATOM 846 C CA . ARG A 1 107 ? 18.347 6.058 -5.786 1.00 98.75 107 ARG A CA 1
ATOM 847 C C . ARG A 1 107 ? 17.124 5.338 -6.327 1.00 98.75 107 ARG A C 1
ATOM 849 O O . ARG A 1 107 ? 17.024 4.123 -6.203 1.00 98.75 107 ARG A O 1
ATOM 856 N N . ALA A 1 108 ? 16.238 6.077 -6.982 1.00 98.44 108 ALA A N 1
ATOM 857 C CA . ALA A 1 108 ? 15.138 5.524 -7.754 1.00 98.44 108 ALA A CA 1
ATOM 858 C C . ALA A 1 108 ? 15.440 5.644 -9.250 1.00 98.44 108 ALA A C 1
ATOM 860 O O . ALA A 1 108 ? 15.667 6.738 -9.769 1.00 98.44 108 ALA A O 1
ATOM 861 N N . THR A 1 109 ? 15.423 4.517 -9.950 1.00 98.50 109 THR A N 1
ATOM 862 C CA . THR A 1 109 ? 15.513 4.440 -11.406 1.00 98.50 109 THR A CA 1
ATOM 863 C C . THR A 1 109 ? 14.182 3.956 -11.951 1.00 98.50 109 THR A C 1
ATOM 865 O O . THR A 1 109 ? 13.725 2.882 -11.583 1.00 98.50 109 THR A O 1
ATOM 868 N N . VAL A 1 110 ? 13.583 4.715 -12.859 1.00 98.12 110 VAL A N 1
ATOM 869 C CA . VAL A 1 110 ? 12.406 4.300 -13.628 1.00 98.12 110 VAL A CA 1
ATOM 870 C C . VAL A 1 110 ? 12.812 4.222 -15.080 1.00 98.12 110 VAL A C 1
ATOM 872 O O . VAL A 1 110 ? 13.434 5.151 -15.605 1.00 98.12 110 VAL A O 1
ATOM 875 N N . TRP A 1 111 ? 12.479 3.119 -15.731 1.00 97.06 111 TRP A N 1
ATOM 876 C CA . TRP A 1 111 ? 12.918 2.874 -17.093 1.00 97.06 111 TRP A CA 1
ATOM 877 C C . TRP A 1 111 ? 11.835 2.193 -17.925 1.00 97.06 111 TRP A C 1
ATOM 879 O O . TRP A 1 111 ? 10.902 1.589 -17.396 1.00 97.06 111 TRP A O 1
ATOM 889 N N . GLY A 1 112 ? 11.958 2.324 -19.240 1.00 96.38 112 GLY A N 1
ATOM 890 C CA . GLY A 1 112 ? 11.082 1.671 -20.197 1.00 96.38 112 GLY A CA 1
ATOM 891 C C . GLY A 1 112 ? 11.695 1.660 -21.585 1.00 96.38 112 GLY A C 1
ATOM 892 O O . GLY A 1 112 ? 12.195 2.683 -22.055 1.00 96.38 112 GLY A O 1
ATOM 893 N N . ASP A 1 113 ? 11.619 0.513 -22.242 1.00 95.38 113 ASP A N 1
ATOM 894 C CA . ASP A 1 113 ? 12.044 0.322 -23.618 1.00 95.38 113 ASP A CA 1
ATOM 895 C C . ASP A 1 113 ? 10.817 0.110 -24.494 1.00 95.38 113 ASP A C 1
ATOM 897 O O . ASP A 1 113 ? 9.880 -0.609 -24.135 1.00 95.38 113 ASP A O 1
ATOM 901 N N . SER A 1 114 ? 10.815 0.743 -25.662 1.00 94.38 114 SER A N 1
ATOM 902 C CA . SER A 1 114 ? 9.733 0.607 -26.625 1.00 94.38 114 SER A CA 1
ATOM 903 C C . SER A 1 114 ? 10.248 0.068 -27.958 1.00 94.38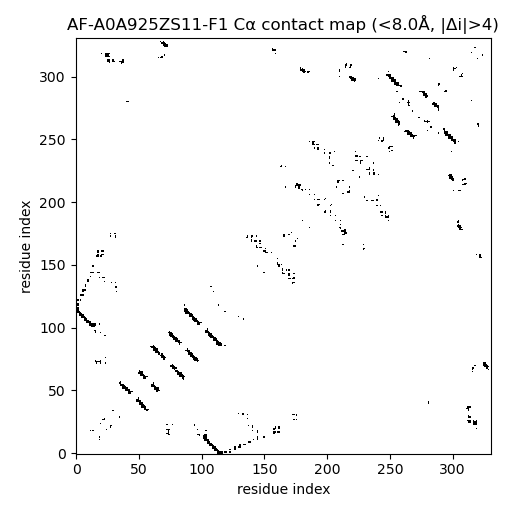 114 SER A C 1
ATOM 905 O O . SER A 1 114 ? 11.226 0.597 -28.504 1.00 94.38 114 SER A O 1
ATOM 907 N N . PRO A 1 115 ? 9.573 -0.940 -28.541 1.00 92.94 115 PRO A N 1
ATOM 908 C CA . PRO A 1 115 ? 9.851 -1.372 -29.905 1.00 92.94 115 PRO A CA 1
ATOM 909 C C . PRO A 1 115 ? 9.311 -0.374 -30.947 1.00 92.94 115 PRO A C 1
ATOM 911 O O . PRO A 1 115 ? 9.656 -0.471 -32.123 1.00 92.94 115 PRO A O 1
ATOM 914 N N . HIS A 1 116 ? 8.490 0.605 -30.547 1.00 92.44 116 HIS A N 1
ATOM 915 C CA . HIS A 1 116 ? 7.800 1.511 -31.459 1.00 92.44 116 HIS A CA 1
ATOM 916 C C . HIS A 1 116 ? 8.507 2.863 -31.592 1.00 92.44 116 HIS A C 1
ATOM 918 O O . HIS A 1 116 ? 8.661 3.613 -30.629 1.00 92.44 116 HIS A O 1
ATOM 924 N N . TRP A 1 117 ? 8.883 3.227 -32.819 1.00 91.50 117 TRP A N 1
ATOM 925 C CA . TRP A 1 117 ? 9.642 4.451 -33.102 1.00 91.50 117 TRP A CA 1
ATOM 926 C C . TRP A 1 117 ? 8.928 5.744 -32.667 1.00 91.50 117 TRP A C 1
ATOM 928 O O . TRP A 1 117 ? 9.598 6.682 -32.238 1.00 91.50 117 TRP A O 1
ATOM 938 N N . TYR A 1 118 ? 7.589 5.794 -32.717 1.00 90.81 118 TYR A N 1
ATOM 939 C CA . TYR A 1 118 ? 6.815 6.995 -32.371 1.00 90.81 118 TYR A CA 1
ATOM 940 C C . TYR A 1 118 ? 6.982 7.400 -30.900 1.00 90.81 118 TYR A C 1
ATOM 942 O O . TYR A 1 118 ? 6.806 8.569 -30.558 1.00 90.81 118 TYR A O 1
ATOM 950 N N . MET A 1 119 ? 7.396 6.474 -30.025 1.00 92.75 119 MET A N 1
ATOM 951 C CA . MET 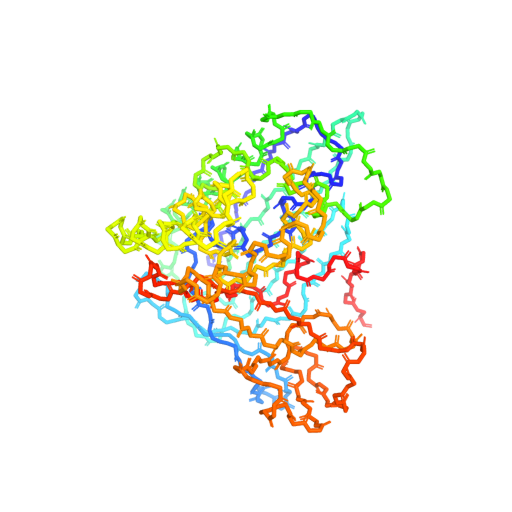A 1 119 ? 7.708 6.792 -28.631 1.00 92.75 119 MET A CA 1
ATOM 952 C C . MET A 1 119 ? 8.890 7.758 -28.502 1.00 92.75 119 MET A C 1
ATOM 954 O O . MET A 1 119 ? 8.958 8.503 -27.528 1.00 92.75 119 MET A O 1
ATOM 958 N N . ALA A 1 120 ? 9.777 7.831 -29.503 1.00 90.94 120 ALA A N 1
ATOM 959 C CA . ALA A 1 120 ? 10.836 8.837 -29.549 1.00 90.94 120 ALA A CA 1
ATOM 960 C C . ALA A 1 120 ? 10.285 10.274 -29.626 1.00 90.94 120 ALA A C 1
ATOM 962 O O . ALA A 1 120 ? 10.900 11.184 -29.075 1.00 90.94 120 ALA A O 1
ATOM 963 N N . LEU A 1 121 ? 9.114 10.474 -30.247 1.00 93.38 121 LEU A N 1
ATOM 964 C CA . LEU A 1 121 ? 8.486 11.794 -30.395 1.00 93.38 121 LEU A CA 1
ATOM 965 C C . LEU A 1 121 ? 7.942 12.322 -29.063 1.00 93.38 121 LEU A C 1
ATOM 967 O O . LEU A 1 121 ? 8.040 13.510 -28.770 1.00 93.38 121 LEU A O 1
ATOM 971 N N . VAL A 1 122 ? 7.385 11.433 -28.237 1.00 92.31 122 VAL A N 1
ATOM 972 C CA . VAL A 1 122 ? 6.795 11.788 -26.934 1.00 92.31 122 VAL A CA 1
ATOM 973 C C . VAL A 1 122 ? 7.765 11.608 -25.765 1.00 92.31 122 VAL A C 1
ATOM 975 O O . VAL A 1 122 ? 7.454 12.009 -24.642 1.00 92.31 122 VAL A O 1
ATOM 978 N N . LYS A 1 123 ? 8.956 11.047 -26.013 1.00 93.25 123 LYS A N 1
ATOM 979 C CA . LYS A 1 123 ? 9.967 10.730 -24.995 1.00 93.25 123 LYS A CA 1
ATOM 980 C C . LYS A 1 123 ? 10.257 11.891 -24.030 1.00 93.25 123 LYS A C 1
ATOM 982 O O . LYS A 1 123 ? 10.183 11.642 -22.828 1.00 93.25 123 LYS A O 1
ATOM 987 N N . PRO A 1 124 ? 10.513 13.143 -24.468 1.00 95.44 124 PRO A N 1
ATOM 988 C CA . PRO A 1 124 ? 10.816 14.234 -23.535 1.00 95.44 124 PRO A CA 1
ATOM 989 C C . PRO A 1 124 ? 9.662 14.535 -22.569 1.00 95.44 124 PRO A C 1
ATOM 991 O O . PRO A 1 124 ? 9.882 14.834 -21.394 1.00 95.44 124 PRO A O 1
ATOM 994 N N . LEU A 1 125 ? 8.417 14.423 -23.044 1.00 95.00 125 LEU A N 1
ATOM 995 C CA . LEU A 1 125 ? 7.225 14.619 -22.220 1.00 95.00 125 LEU A CA 1
ATOM 996 C C . LEU A 1 125 ? 7.061 13.481 -21.206 1.00 95.00 125 LEU A C 1
ATOM 998 O O . LEU A 1 125 ? 6.785 13.740 -20.032 1.00 95.00 125 LEU A O 1
ATOM 1002 N N . VAL A 1 126 ? 7.257 12.236 -21.649 1.00 93.56 126 VAL A N 1
ATOM 1003 C CA . VAL A 1 126 ? 7.211 11.041 -20.795 1.00 93.56 126 VAL A CA 1
ATOM 1004 C C . VAL A 1 126 ? 8.296 11.113 -19.719 1.00 93.56 126 VAL A C 1
ATOM 1006 O O . VAL A 1 126 ? 7.986 10.988 -18.538 1.00 93.56 126 VAL A O 1
ATOM 1009 N N . GLU A 1 127 ? 9.542 11.413 -20.090 1.00 96.25 127 GLU A N 1
ATOM 1010 C CA . GLU A 1 127 ? 10.662 11.568 -19.155 1.00 96.25 127 GLU A CA 1
ATOM 1011 C C . GLU A 1 127 ? 10.426 12.686 -18.148 1.00 96.25 127 GLU A C 1
ATOM 1013 O O . GLU A 1 127 ? 10.659 12.495 -16.955 1.00 96.25 127 GLU A O 1
ATOM 1018 N N . ARG A 1 128 ? 9.912 13.839 -18.593 1.00 97.12 128 ARG A N 1
ATOM 1019 C CA . ARG A 1 128 ? 9.553 14.941 -17.694 1.00 97.12 128 ARG A CA 1
ATOM 1020 C C . ARG A 1 128 ? 8.463 14.527 -16.708 1.00 97.12 128 ARG A C 1
ATOM 1022 O O . ARG A 1 128 ? 8.568 14.829 -15.522 1.00 97.12 128 ARG A O 1
ATOM 1029 N N . ARG A 1 129 ? 7.423 13.825 -17.172 1.00 95.25 129 ARG A N 1
ATOM 1030 C CA . ARG A 1 129 ? 6.334 13.335 -16.315 1.00 95.25 129 ARG A CA 1
ATOM 1031 C C . ARG A 1 129 ? 6.846 12.323 -15.292 1.00 95.25 129 ARG A C 1
ATOM 1033 O O . ARG A 1 129 ? 6.519 12.466 -14.116 1.00 95.25 129 ARG A O 1
ATOM 1040 N N . ILE A 1 130 ? 7.649 11.349 -15.724 1.00 95.94 130 ILE A N 1
ATOM 1041 C CA . ILE A 1 130 ? 8.265 10.349 -14.845 1.00 95.94 130 ILE A CA 1
ATOM 1042 C C . ILE A 1 130 ? 9.137 11.048 -13.803 1.00 95.94 130 ILE A C 1
ATOM 1044 O O . ILE A 1 130 ? 8.910 10.874 -12.613 1.00 95.94 130 ILE A O 1
ATOM 1048 N N . ARG A 1 131 ? 10.052 11.923 -14.236 1.00 97.69 131 ARG A N 1
ATOM 1049 C CA . ARG A 1 131 ? 10.933 12.700 -13.354 1.00 97.69 131 ARG A CA 1
ATOM 1050 C C . ARG A 1 131 ? 10.158 13.459 -12.289 1.00 97.69 131 ARG A C 1
ATOM 1052 O O . ARG A 1 131 ? 10.491 13.345 -11.116 1.00 97.69 131 ARG A O 1
ATOM 1059 N N . ASN A 1 132 ? 9.122 14.194 -12.685 1.00 96.00 132 ASN A N 1
ATOM 1060 C CA . ASN A 1 132 ? 8.332 14.994 -11.756 1.00 96.00 132 ASN A CA 1
ATOM 1061 C C . ASN A 1 132 ? 7.583 14.123 -10.738 1.00 96.00 132 ASN A C 1
ATOM 1063 O O . ASN A 1 132 ? 7.563 14.461 -9.559 1.00 96.00 132 ASN A O 1
ATOM 1067 N N . ARG A 1 133 ? 6.980 13.006 -11.171 1.00 94.56 133 ARG A N 1
ATOM 1068 C CA . ARG A 1 133 ? 6.237 12.104 -10.275 1.00 94.56 133 ARG A CA 1
ATOM 1069 C C . ARG A 1 133 ? 7.168 11.340 -9.332 1.00 94.56 133 ARG A C 1
ATOM 1071 O O . ARG A 1 133 ? 6.904 11.310 -8.136 1.00 94.56 133 ARG A O 1
ATOM 1078 N N . THR A 1 134 ? 8.279 10.798 -9.837 1.00 95.94 134 THR A N 1
ATOM 1079 C CA . THR A 1 134 ? 9.289 10.117 -9.013 1.00 95.94 134 THR A CA 1
ATOM 1080 C C . THR A 1 134 ? 9.919 11.076 -8.005 1.00 95.94 134 THR A C 1
ATOM 1082 O O . THR A 1 134 ? 10.035 10.723 -6.837 1.00 95.94 134 THR A O 1
ATOM 1085 N N . ALA A 1 135 ? 10.273 12.299 -8.420 1.00 96.38 135 ALA A N 1
ATOM 1086 C CA . ALA A 1 135 ? 10.790 13.316 -7.506 1.00 96.38 135 ALA A CA 1
ATOM 1087 C C . ALA A 1 135 ? 9.767 13.662 -6.417 1.00 96.38 135 ALA A C 1
ATOM 1089 O O . ALA A 1 135 ? 10.096 13.561 -5.242 1.00 96.38 135 ALA A O 1
ATOM 1090 N N . ALA A 1 136 ? 8.517 13.956 -6.793 1.00 93.62 136 ALA A N 1
ATOM 1091 C CA . ALA A 1 136 ? 7.460 14.268 -5.833 1.00 93.62 136 ALA A CA 1
ATOM 1092 C C . ALA A 1 136 ? 7.199 13.120 -4.843 1.00 93.62 136 ALA A C 1
ATOM 1094 O O . ALA A 1 136 ? 6.982 13.370 -3.661 1.00 93.62 136 ALA A O 1
ATOM 1095 N N . PHE A 1 137 ? 7.248 11.865 -5.301 1.00 93.44 137 PHE A N 1
ATOM 1096 C CA . PHE A 1 137 ? 7.139 10.698 -4.427 1.00 93.44 137 PHE A CA 1
ATOM 1097 C C . PHE A 1 137 ? 8.299 10.625 -3.425 1.00 93.44 137 PHE A C 1
ATOM 1099 O O . PHE A 1 137 ? 8.070 10.505 -2.224 1.00 93.44 137 PHE A O 1
ATOM 1106 N N . MET A 1 138 ? 9.541 10.747 -3.902 1.00 95.44 138 MET A N 1
ATOM 1107 C CA . MET A 1 138 ? 10.724 10.717 -3.039 1.00 95.44 138 MET A CA 1
ATOM 1108 C C . MET A 1 138 ? 10.776 11.907 -2.066 1.00 95.44 138 MET A C 1
ATOM 1110 O O . MET A 1 138 ? 11.251 11.747 -0.942 1.00 95.44 138 MET A O 1
ATOM 1114 N N . ASP A 1 139 ? 10.265 13.075 -2.460 1.00 93.94 139 ASP A N 1
ATOM 1115 C CA . ASP A 1 139 ? 10.144 14.251 -1.593 1.00 93.94 139 ASP A CA 1
ATOM 1116 C C . ASP A 1 139 ? 9.080 14.023 -0.504 1.00 93.94 139 ASP A C 1
ATOM 1118 O O . ASP A 1 139 ? 9.326 14.302 0.671 1.00 93.94 139 ASP A O 1
ATOM 1122 N N . ALA A 1 140 ? 7.938 13.425 -0.862 1.00 90.62 140 ALA A N 1
ATOM 1123 C CA . ALA A 1 140 ? 6.878 13.071 0.082 1.00 90.62 140 ALA A CA 1
ATOM 1124 C C . ALA A 1 140 ? 7.341 12.021 1.108 1.00 90.62 140 ALA A C 1
ATOM 1126 O O . ALA A 1 140 ? 7.000 12.111 2.283 1.00 90.62 140 ALA A O 1
ATOM 1127 N N . VAL A 1 141 ? 8.184 11.066 0.704 1.00 91.69 141 VAL A N 1
ATOM 1128 C CA . VAL A 1 141 ? 8.850 10.122 1.624 1.00 91.69 141 VAL A CA 1
ATOM 1129 C C . VAL A 1 141 ? 9.691 10.874 2.660 1.00 91.69 141 VAL A C 1
ATOM 1131 O O . VAL A 1 141 ? 9.618 10.579 3.851 1.00 91.69 141 VAL A O 1
ATOM 1134 N N . GLY A 1 142 ? 10.434 11.898 2.232 1.00 92.25 142 GLY A N 1
ATOM 1135 C CA . GLY A 1 142 ? 11.209 12.748 3.138 1.00 92.25 142 GLY A CA 1
ATOM 1136 C C . GLY A 1 142 ? 10.344 13.613 4.060 1.00 92.25 142 GLY A C 1
ATOM 1137 O O . GLY A 1 142 ? 10.774 13.959 5.156 1.00 92.25 142 GLY A O 1
ATOM 1138 N N . GLU A 1 143 ? 9.131 13.978 3.646 1.00 89.94 143 GLU A N 1
ATOM 1139 C CA . GLU A 1 143 ? 8.142 14.643 4.506 1.00 89.94 143 GLU A CA 1
ATOM 1140 C C . GLU A 1 143 ? 7.629 13.699 5.603 1.00 89.94 143 GLU A C 1
ATOM 1142 O O . GLU A 1 143 ? 7.641 14.079 6.772 1.00 89.94 143 GLU A O 1
ATOM 1147 N N . VAL A 1 144 ? 7.278 12.450 5.258 1.00 87.50 144 VAL A N 1
ATOM 1148 C CA . VAL A 1 144 ? 6.860 11.427 6.238 1.00 87.50 144 VAL A CA 1
ATOM 1149 C C . VAL A 1 144 ? 7.938 11.235 7.303 1.00 87.50 144 VAL A C 1
ATOM 1151 O O . VAL A 1 144 ? 7.642 11.273 8.495 1.00 87.50 144 VAL A O 1
ATOM 1154 N N . LEU A 1 145 ? 9.193 11.063 6.887 1.00 89.00 145 LEU A N 1
ATOM 1155 C CA . LEU A 1 145 ? 10.305 10.786 7.800 1.00 89.00 145 LEU A CA 1
ATOM 1156 C C . LEU A 1 145 ? 10.616 11.959 8.743 1.00 89.00 145 LEU A C 1
ATOM 1158 O O . LEU A 1 145 ? 11.123 11.731 9.834 1.00 89.00 145 LEU A O 1
ATOM 1162 N N . ARG A 1 146 ? 10.280 13.197 8.354 1.00 88.56 146 ARG A N 1
ATOM 1163 C CA . ARG A 1 146 ? 10.448 14.407 9.182 1.00 88.56 146 ARG A CA 1
ATOM 1164 C C . ARG A 1 146 ? 9.216 14.759 10.021 1.00 88.56 146 ARG A C 1
ATOM 1166 O O . ARG A 1 146 ? 9.283 15.683 10.825 1.00 88.56 146 ARG A O 1
ATOM 1173 N N . SER A 1 147 ? 8.092 14.065 9.827 1.00 83.00 147 SER A N 1
ATOM 1174 C CA . SER A 1 147 ? 6.804 14.408 10.452 1.00 83.00 147 SER A CA 1
ATOM 1175 C C . SER A 1 147 ? 6.730 14.117 11.955 1.00 83.00 147 SER A C 1
ATOM 1177 O O . SER A 1 147 ? 5.825 14.605 12.632 1.00 83.00 147 SER A O 1
ATOM 1179 N N . GLY A 1 148 ? 7.671 13.345 12.497 1.00 78.88 148 GLY A N 1
ATOM 1180 C CA . GLY A 1 148 ? 7.678 12.973 13.904 1.00 78.88 148 GLY A CA 1
ATOM 1181 C C . GLY A 1 148 ? 8.927 12.191 14.306 1.00 78.88 148 GLY A C 1
ATOM 1182 O O . GLY A 1 148 ? 9.796 11.938 13.469 1.00 78.88 148 GLY A O 1
ATOM 1183 N N . PRO A 1 149 ? 9.032 11.806 15.589 1.00 79.62 149 PRO A N 1
ATOM 1184 C CA . PRO A 1 149 ? 10.139 10.992 16.067 1.00 79.62 149 PRO A CA 1
ATOM 1185 C C . PRO A 1 149 ? 10.154 9.643 15.349 1.00 79.62 149 PRO A C 1
ATOM 1187 O O . PRO A 1 149 ? 9.109 9.025 15.126 1.00 79.62 149 PRO A O 1
ATOM 1190 N N . LEU A 1 150 ? 11.353 9.174 15.004 1.00 76.62 150 LEU A N 1
ATOM 1191 C CA . LEU A 1 150 ? 11.494 7.896 14.328 1.00 76.62 150 LEU A CA 1
ATOM 1192 C C . LEU A 1 150 ? 11.082 6.745 15.271 1.00 76.62 150 LEU A C 1
ATOM 1194 O O . LEU A 1 150 ? 11.490 6.715 16.434 1.00 76.62 150 LEU A O 1
ATOM 1198 N N . PRO A 1 151 ? 10.275 5.792 14.785 1.00 72.56 151 PRO A N 1
ATOM 1199 C CA . PRO A 1 151 ? 9.729 4.696 15.578 1.00 72.56 151 PRO A CA 1
ATOM 1200 C C . PRO A 1 151 ? 10.824 3.743 16.086 1.00 72.56 151 PRO A C 1
ATOM 1202 O O . PRO A 1 151 ? 11.674 3.264 15.322 1.00 72.56 151 PRO A O 1
ATOM 1205 N N . GLY A 1 152 ? 10.771 3.468 17.394 1.00 60.84 152 GLY A N 1
ATOM 1206 C CA . GLY A 1 152 ? 11.887 2.935 18.180 1.00 60.84 152 GLY A CA 1
ATOM 1207 C C . GLY A 1 152 ? 11.788 1.485 18.658 1.00 60.84 152 GLY A C 1
ATOM 1208 O O . GLY A 1 152 ? 12.640 1.102 19.444 1.00 60.84 152 GLY A O 1
ATOM 1209 N N . ASP A 1 153 ? 10.803 0.687 18.227 1.00 77.06 153 ASP A N 1
ATOM 1210 C CA . ASP A 1 153 ? 10.845 -0.773 18.431 1.00 77.06 153 ASP A CA 1
ATOM 1211 C C . ASP A 1 153 ? 11.634 -1.413 17.272 1.00 77.06 153 ASP A C 1
ATOM 1213 O O . ASP A 1 153 ? 11.093 -1.492 16.166 1.00 77.06 153 ASP A O 1
ATOM 1217 N N . PRO A 1 154 ? 12.912 -1.797 17.460 1.00 72.31 154 PRO A N 1
ATOM 1218 C CA . PRO A 1 154 ? 13.739 -2.349 16.391 1.00 72.31 154 PRO A CA 1
ATOM 1219 C C . PRO A 1 154 ? 13.348 -3.780 16.002 1.00 72.31 154 PRO A C 1
ATOM 1221 O O . PRO A 1 154 ? 13.693 -4.197 14.901 1.00 72.31 154 PRO A O 1
ATOM 1224 N N . GLU A 1 155 ? 12.626 -4.508 16.860 1.00 79.75 155 GLU A N 1
ATOM 1225 C CA . GLU A 1 155 ? 12.214 -5.899 16.614 1.00 79.75 155 GLU A CA 1
ATOM 1226 C C . GLU A 1 155 ? 10.985 -5.979 15.694 1.00 79.75 155 GLU A C 1
ATOM 1228 O O . GLU A 1 155 ? 10.726 -6.997 15.049 1.00 79.75 155 GLU A O 1
ATOM 1233 N N . ALA A 1 156 ? 10.208 -4.896 15.604 1.00 83.00 156 ALA A N 1
ATOM 1234 C CA . ALA A 1 156 ? 9.069 -4.828 14.704 1.00 83.00 156 ALA A CA 1
ATOM 1235 C C . ALA A 1 156 ? 9.519 -4.678 13.233 1.00 83.00 156 ALA A C 1
ATOM 1237 O O . ALA A 1 156 ? 10.429 -3.895 12.941 1.00 83.00 156 ALA A O 1
ATOM 1238 N N . PRO A 1 157 ? 8.827 -5.324 12.269 1.00 86.44 157 PRO A N 1
ATOM 1239 C CA . PRO A 1 157 ? 9.117 -5.139 10.850 1.00 86.44 157 PRO A CA 1
ATOM 1240 C C . PRO A 1 157 ? 9.085 -3.654 10.454 1.00 86.44 157 PRO A C 1
ATOM 1242 O O . PRO A 1 157 ? 8.204 -2.922 10.931 1.00 86.44 157 PRO A O 1
ATOM 1245 N N . PRO A 1 158 ? 9.954 -3.181 9.542 1.00 88.88 158 PRO A N 1
ATOM 1246 C CA . PRO A 1 158 ? 10.044 -1.753 9.233 1.00 88.88 158 PRO A CA 1
ATOM 1247 C C . PRO A 1 158 ? 8.722 -1.130 8.761 1.00 88.88 158 PRO A C 1
ATOM 1249 O O . PRO A 1 158 ? 8.387 -0.005 9.139 1.00 88.88 158 PRO A O 1
ATOM 1252 N N . ILE A 1 159 ? 7.910 -1.890 8.012 1.00 84.75 159 ILE A N 1
ATOM 1253 C CA . ILE A 1 159 ? 6.575 -1.455 7.570 1.00 84.75 159 ILE A CA 1
ATOM 1254 C C . ILE A 1 159 ? 5.608 -1.204 8.736 1.00 84.75 159 ILE A C 1
ATOM 1256 O O . ILE A 1 159 ? 4.718 -0.368 8.625 1.00 84.75 159 ILE A O 1
ATOM 1260 N N . VAL A 1 160 ? 5.760 -1.924 9.851 1.00 82.56 160 VAL A N 1
ATOM 1261 C CA . VAL A 1 160 ? 4.938 -1.746 11.056 1.00 82.56 160 VAL A CA 1
ATOM 1262 C C . VAL A 1 160 ? 5.419 -0.520 11.813 1.00 82.56 160 VAL A C 1
ATOM 1264 O O . VAL A 1 160 ? 4.605 0.299 12.237 1.00 82.56 160 VAL A O 1
ATOM 1267 N N . ARG A 1 161 ? 6.742 -0.361 11.920 1.00 85.94 161 ARG A N 1
ATOM 1268 C CA . ARG A 1 161 ? 7.372 0.778 12.587 1.00 85.94 161 ARG A CA 1
ATOM 1269 C C . ARG A 1 161 ? 6.913 2.099 11.979 1.00 85.94 161 ARG A C 1
ATOM 1271 O O . ARG A 1 161 ? 6.581 2.998 12.734 1.00 85.94 161 ARG A O 1
ATOM 1278 N N . ILE A 1 162 ? 6.815 2.216 10.650 1.00 85.25 162 ILE A N 1
ATOM 1279 C CA . ILE A 1 162 ? 6.449 3.479 9.980 1.00 85.25 162 ILE A CA 1
ATOM 1280 C C . ILE A 1 162 ? 4.957 3.866 10.101 1.00 85.25 162 ILE A C 1
ATOM 1282 O O . ILE A 1 162 ? 4.598 5.010 9.819 1.00 85.25 162 ILE A O 1
ATOM 1286 N N . GLN A 1 163 ? 4.069 2.956 10.527 1.00 79.75 163 GLN A N 1
ATOM 1287 C CA . GLN A 1 163 ? 2.617 3.211 10.553 1.00 79.75 163 GLN A CA 1
ATOM 1288 C C . GLN A 1 163 ? 2.186 4.439 11.376 1.00 79.75 163 GLN A C 1
ATOM 1290 O O . GLN A 1 163 ? 1.335 5.183 10.886 1.00 79.75 163 GLN A O 1
ATOM 1295 N N . PRO A 1 164 ? 2.738 4.712 12.575 1.00 77.25 164 PRO A N 1
ATOM 1296 C CA . PRO A 1 164 ? 2.374 5.901 13.343 1.00 77.25 164 PRO A CA 1
ATOM 1297 C C . PRO A 1 164 ? 2.712 7.205 12.611 1.00 77.25 164 PRO A C 1
ATOM 1299 O O . PRO A 1 164 ? 1.936 8.156 12.676 1.00 77.25 164 PRO A O 1
ATOM 1302 N N . LEU A 1 165 ? 3.823 7.242 11.861 1.00 78.94 165 LEU A N 1
ATOM 1303 C CA . LEU A 1 165 ? 4.180 8.407 11.045 1.00 78.94 165 LEU A CA 1
ATOM 1304 C C . LEU A 1 165 ? 3.205 8.570 9.876 1.00 78.94 165 LEU A C 1
ATOM 1306 O O . LEU A 1 165 ? 2.724 9.673 9.642 1.00 78.94 165 LEU A O 1
ATOM 1310 N N . LEU A 1 166 ? 2.838 7.480 9.195 1.00 76.00 166 LEU A N 1
ATOM 1311 C CA . LEU A 1 166 ? 1.848 7.509 8.107 1.00 76.00 166 LEU A CA 1
ATOM 1312 C C . LEU A 1 166 ? 0.446 7.930 8.567 1.00 76.00 166 LEU A C 1
ATOM 1314 O O . LEU A 1 166 ? -0.290 8.545 7.798 1.00 76.00 166 LEU A O 1
ATOM 1318 N N . ALA A 1 167 ? 0.089 7.639 9.820 1.00 64.88 167 ALA A N 1
ATOM 1319 C CA . ALA A 1 167 ? -1.173 8.069 10.412 1.00 64.88 167 ALA A CA 1
ATOM 1320 C C . ALA A 1 167 ? -1.241 9.593 10.654 1.00 64.88 167 ALA A C 1
ATOM 1322 O O . ALA A 1 167 ? -2.326 10.125 10.898 1.00 64.88 167 ALA A O 1
ATOM 1323 N N . SER A 1 168 ? -0.111 10.307 10.588 1.00 60.97 168 SER A N 1
ATOM 1324 C CA . SER A 1 168 ? -0.060 11.767 10.708 1.00 60.97 168 SER A CA 1
ATOM 1325 C C . SER A 1 168 ? -0.420 12.470 9.385 1.00 60.97 168 SER A C 1
ATOM 1327 O O . SER A 1 168 ? -0.410 11.879 8.301 1.00 60.97 168 SER A O 1
ATOM 1329 N N . ARG A 1 169 ? -0.822 13.749 9.449 1.00 55.00 169 ARG A N 1
ATOM 1330 C CA . ARG A 1 169 ? -1.377 14.468 8.290 1.00 55.00 169 ARG A CA 1
ATOM 1331 C C . ARG A 1 169 ? -0.310 14.862 7.242 1.00 55.00 169 ARG A C 1
ATOM 1333 O O . ARG A 1 169 ? 0.076 16.019 7.193 1.00 55.00 169 ARG A O 1
ATOM 1340 N N . ILE A 1 170 ? 0.096 13.938 6.365 1.00 58.38 170 ILE A N 1
ATOM 1341 C CA . ILE A 1 170 ? 1.123 14.131 5.309 1.00 58.38 170 ILE A CA 1
ATOM 1342 C C . ILE A 1 170 ? 0.514 14.301 3.886 1.00 58.38 170 ILE A C 1
ATOM 1344 O O . ILE A 1 170 ? -0.649 13.981 3.659 1.00 58.38 170 ILE A O 1
ATOM 1348 N N . GLY A 1 171 ? 1.217 14.838 2.888 1.00 57.81 171 GLY A N 1
ATOM 1349 C CA . GLY A 1 171 ? 0.681 15.007 1.521 1.00 57.81 171 GLY A CA 1
ATOM 1350 C C . GLY A 1 171 ? 0.115 13.737 0.833 1.00 57.81 171 GLY A C 1
ATOM 1351 O O . GLY A 1 171 ? 0.477 12.602 1.150 1.00 57.81 171 GLY A O 1
ATOM 1352 N N . ALA A 1 172 ? -0.756 13.919 -0.173 1.00 59.72 172 ALA A N 1
ATOM 1353 C CA . ALA A 1 172 ? -1.422 12.828 -0.911 1.00 59.72 172 ALA A CA 1
ATOM 1354 C C . ALA A 1 172 ? -0.454 11.867 -1.633 1.00 59.72 172 ALA A C 1
ATOM 1356 O O . ALA A 1 172 ? -0.763 10.691 -1.797 1.00 59.72 172 ALA A O 1
ATOM 1357 N N . ALA A 1 173 ? 0.731 12.345 -2.032 1.00 58.94 173 ALA A N 1
ATOM 1358 C CA . ALA A 1 173 ? 1.764 11.514 -2.656 1.00 58.94 173 ALA A CA 1
ATOM 1359 C C . ALA A 1 173 ? 2.366 10.472 -1.693 1.00 58.94 173 ALA A C 1
ATOM 1361 O O . ALA A 1 173 ? 2.840 9.433 -2.144 1.00 58.94 173 ALA A O 1
ATOM 1362 N N . ALA A 1 174 ? 2.321 10.731 -0.383 1.00 61.59 174 ALA A N 1
ATOM 1363 C CA . ALA A 1 174 ? 2.720 9.768 0.640 1.00 61.59 174 ALA A CA 1
ATOM 1364 C C . ALA A 1 174 ? 1.547 8.899 1.111 1.00 61.59 174 ALA A C 1
ATOM 1366 O O . ALA A 1 174 ? 1.737 7.715 1.397 1.00 61.59 174 ALA A O 1
ATOM 1367 N N . ARG A 1 175 ? 0.352 9.498 1.208 1.00 66.25 175 ARG A N 1
ATOM 1368 C CA . ARG A 1 175 ? -0.812 8.868 1.836 1.00 66.25 175 ARG A CA 1
ATOM 1369 C C . ARG A 1 175 ? -1.654 8.020 0.877 1.00 66.25 175 ARG A C 1
ATOM 1371 O O . ARG A 1 175 ? -2.004 6.922 1.264 1.00 66.25 175 ARG A O 1
ATOM 1378 N N . GLY A 1 176 ? -1.910 8.445 -0.360 1.00 72.56 176 GLY A N 1
ATOM 1379 C CA . GLY A 1 176 ? -2.811 7.741 -1.287 1.00 72.56 176 GLY A CA 1
ATOM 1380 C C . GLY A 1 176 ? -4.073 8.541 -1.620 1.00 72.56 176 GLY A C 1
ATOM 1381 O O . GLY A 1 176 ? -4.204 9.705 -1.238 1.00 72.56 176 GLY A O 1
ATOM 1382 N N . ALA A 1 177 ? -4.987 7.939 -2.387 1.00 79.69 177 ALA A N 1
ATOM 1383 C CA . ALA A 1 177 ? -6.239 8.585 -2.783 1.00 79.69 177 ALA A CA 1
ATOM 1384 C C . ALA A 1 177 ? -7.241 8.576 -1.622 1.00 79.69 177 ALA A C 1
ATOM 1386 O O . ALA A 1 177 ? -7.321 7.600 -0.883 1.00 79.69 177 ALA A O 1
ATOM 1387 N N . VAL A 1 178 ? -8.015 9.653 -1.472 1.00 86.00 178 VAL A N 1
ATOM 1388 C CA . VAL A 1 178 ? -9.080 9.749 -0.467 1.00 86.00 178 VAL A CA 1
ATOM 1389 C C . VAL A 1 178 ? -10.407 9.932 -1.192 1.00 86.00 178 VAL A C 1
ATOM 1391 O O . VAL A 1 178 ? -10.721 11.035 -1.641 1.00 86.00 178 VAL A O 1
ATOM 1394 N N . THR A 1 179 ? -11.177 8.854 -1.337 1.00 90.00 179 THR A N 1
ATOM 1395 C CA . THR A 1 179 ? -12.561 8.939 -1.812 1.00 90.00 179 THR A CA 1
ATOM 1396 C C . THR A 1 179 ? -13.406 9.715 -0.795 1.00 90.00 179 THR A C 1
ATOM 1398 O O . THR A 1 179 ? -13.273 9.528 0.413 1.00 90.00 179 THR A O 1
ATOM 1401 N N . SER A 1 180 ? -14.279 10.610 -1.260 1.00 91.19 180 SER A N 1
ATOM 1402 C CA . SER A 1 180 ? -15.140 11.400 -0.374 1.00 91.19 180 SER A CA 1
ATOM 1403 C C . SER A 1 180 ? -16.109 10.510 0.409 1.00 91.19 180 SER A C 1
ATOM 1405 O O . SER A 1 180 ? -16.730 9.616 -0.169 1.00 91.19 180 SER A O 1
ATOM 1407 N N . SER A 1 181 ? -16.279 10.790 1.701 1.00 93.38 181 SER A N 1
ATOM 1408 C CA . SER A 1 181 ? -17.308 10.159 2.536 1.00 93.38 181 SER A CA 1
ATOM 1409 C C . SER A 1 181 ? -18.632 10.930 2.486 1.00 93.38 181 SER A C 1
ATOM 1411 O O . SER A 1 181 ? -18.643 12.153 2.328 1.00 93.38 181 SER A O 1
ATOM 1413 N N . ASP A 1 182 ? -19.751 10.224 2.658 1.00 97.25 182 ASP A N 1
ATOM 1414 C CA . ASP A 1 182 ? -21.046 10.833 2.961 1.00 97.25 182 ASP A CA 1
ATOM 1415 C C . ASP A 1 182 ? -21.014 11.338 4.410 1.00 97.25 182 ASP A C 1
ATOM 1417 O O . ASP A 1 182 ? -21.119 10.573 5.373 1.00 97.25 182 ASP A O 1
ATOM 1421 N N . ALA A 1 183 ? -20.825 12.649 4.568 1.00 96.19 183 ALA A N 1
ATOM 1422 C CA . ALA A 1 183 ? -20.681 13.279 5.874 1.00 96.19 183 ALA A CA 1
ATOM 1423 C C . ALA A 1 183 ? -21.941 13.146 6.745 1.00 96.19 183 ALA A C 1
ATOM 1425 O O . ALA A 1 183 ? -21.829 13.053 7.970 1.00 96.19 183 ALA A O 1
ATOM 1426 N N . VAL A 1 184 ? -23.130 13.129 6.131 1.00 97.62 184 VAL A N 1
ATOM 1427 C CA . VAL A 1 184 ? -24.400 12.994 6.853 1.00 97.62 184 VAL A CA 1
ATOM 1428 C C . VAL A 1 184 ? -24.526 11.575 7.387 1.00 97.62 184 VAL A C 1
ATOM 1430 O O . VAL A 1 184 ? -24.840 11.384 8.565 1.00 97.62 184 VAL A O 1
ATOM 1433 N N . GLU A 1 185 ? -24.233 10.584 6.548 1.00 97.88 185 GLU A N 1
ATOM 1434 C CA . GLU A 1 185 ? -24.327 9.184 6.935 1.00 97.88 185 GLU A CA 1
ATOM 1435 C C . GLU A 1 185 ? -23.253 8.788 7.949 1.00 97.88 185 GLU A C 1
ATOM 1437 O O . GLU A 1 185 ? -23.561 8.120 8.943 1.00 97.88 185 GLU A O 1
ATOM 1442 N N . LEU A 1 186 ? -22.019 9.261 7.758 1.00 98.06 186 LEU A N 1
ATOM 1443 C CA . LEU A 1 186 ? -20.927 9.086 8.711 1.00 98.06 186 LEU A CA 1
ATOM 1444 C C . LEU A 1 186 ? -21.328 9.607 10.095 1.00 98.06 186 LEU A C 1
ATOM 1446 O O . LEU A 1 186 ? -21.217 8.881 11.083 1.00 98.06 186 LEU A O 1
ATOM 1450 N N . GLU A 1 187 ? -21.837 10.838 10.171 1.00 97.88 187 GLU A N 1
ATOM 1451 C CA . GLU A 1 187 ? -22.211 11.463 11.439 1.00 97.88 187 GLU A CA 1
ATOM 1452 C C . GLU A 1 187 ? -23.423 10.772 12.083 1.00 97.88 187 GLU A C 1
ATOM 1454 O O . GLU A 1 187 ? -23.444 10.513 13.287 1.00 97.88 187 GLU A O 1
ATOM 1459 N N . ARG A 1 188 ? -24.431 10.396 11.287 1.00 98.31 188 ARG A N 1
ATOM 1460 C CA . ARG A 1 188 ? -25.605 9.663 11.779 1.00 98.31 188 ARG A CA 1
ATOM 1461 C C . ARG A 1 188 ? -25.217 8.313 12.385 1.00 98.31 188 ARG A C 1
ATOM 1463 O O . ARG A 1 188 ? -25.721 7.957 13.451 1.00 98.31 188 ARG A O 1
ATOM 1470 N N . ARG A 1 189 ? -24.330 7.556 11.732 1.00 98.38 189 ARG A N 1
ATOM 1471 C CA . ARG A 1 189 ? -23.856 6.253 12.227 1.00 98.38 189 ARG A CA 1
ATOM 1472 C C . ARG A 1 189 ? -22.880 6.399 13.398 1.00 98.38 189 ARG A C 1
ATOM 1474 O O . ARG A 1 189 ? -22.945 5.598 14.328 1.00 98.38 189 ARG A O 1
ATOM 1481 N N . ALA A 1 190 ? -22.058 7.449 13.416 1.00 98.06 190 ALA A N 1
ATOM 1482 C CA . ALA A 1 190 ? -21.221 7.793 14.564 1.00 98.06 190 ALA A CA 1
ATOM 1483 C C . ALA A 1 190 ? -22.060 8.096 15.813 1.00 98.06 190 ALA A C 1
ATOM 1485 O O . ALA A 1 190 ? -21.760 7.569 16.882 1.00 98.06 190 ALA A O 1
ATOM 1486 N N . ARG A 1 191 ? -23.155 8.858 15.685 1.00 97.94 191 ARG A N 1
ATOM 1487 C CA . ARG A 1 191 ? -24.098 9.083 16.795 1.00 97.94 191 ARG A CA 1
ATOM 1488 C C . ARG A 1 191 ? -24.678 7.778 17.336 1.00 97.94 191 ARG A C 1
ATOM 1490 O O . ARG A 1 191 ? -24.566 7.534 18.528 1.00 97.94 191 ARG A O 1
ATOM 1497 N N . ARG A 1 192 ? -25.157 6.879 16.465 1.00 97.38 192 ARG A N 1
ATOM 1498 C CA . ARG A 1 192 ? -25.654 5.548 16.880 1.00 97.38 192 ARG A CA 1
ATOM 1499 C C . ARG A 1 192 ? -24.627 4.747 17.687 1.00 97.38 192 ARG A C 1
ATOM 1501 O O . ARG A 1 192 ? -25.006 4.015 18.596 1.00 97.38 192 ARG A O 1
ATOM 1508 N N . LEU A 1 193 ? -23.343 4.848 17.336 1.00 97.56 193 LEU A N 1
ATOM 1509 C CA . LEU A 1 193 ? -22.262 4.190 18.070 1.00 97.56 193 LEU A CA 1
ATOM 1510 C C . LEU A 1 193 ? -22.079 4.802 19.469 1.00 97.56 193 LEU A C 1
ATOM 1512 O O . LEU A 1 193 ? -22.016 4.062 20.452 1.00 97.56 193 LEU A O 1
ATOM 1516 N N . ARG A 1 194 ? -22.067 6.140 19.562 1.00 97.25 194 ARG A N 1
ATOM 1517 C CA . ARG A 1 194 ? -21.972 6.871 20.837 1.00 97.25 194 ARG A CA 1
ATOM 1518 C C . ARG A 1 194 ? -23.175 6.586 21.744 1.00 97.25 194 ARG A C 1
ATOM 1520 O O . ARG A 1 194 ? -22.977 6.283 22.917 1.00 97.25 194 ARG A O 1
ATOM 1527 N N . ASP A 1 195 ? -24.388 6.587 21.192 1.00 96.62 195 ASP A N 1
ATOM 1528 C CA . ASP A 1 195 ? -25.640 6.295 21.910 1.00 96.62 195 ASP A CA 1
ATOM 1529 C C . ASP A 1 195 ? -25.673 4.859 22.465 1.00 96.62 195 ASP A C 1
ATOM 1531 O O . ASP A 1 195 ? -26.303 4.592 23.486 1.00 96.62 195 ASP A O 1
ATOM 1535 N N . ALA A 1 196 ? -24.944 3.928 21.839 1.00 94.75 196 ALA A N 1
ATOM 1536 C CA . ALA A 1 196 ? -24.756 2.563 22.334 1.00 94.75 196 ALA A CA 1
ATOM 1537 C C . ALA A 1 196 ? -23.722 2.454 23.478 1.00 94.75 196 ALA A C 1
ATOM 1539 O O . ALA A 1 196 ? -23.310 1.347 23.835 1.00 94.75 196 ALA A O 1
ATOM 1540 N N . GLY A 1 197 ? -23.270 3.582 24.035 1.00 95.19 197 GLY A N 1
ATOM 1541 C CA . GLY A 1 197 ? -22.280 3.642 25.111 1.00 95.19 197 GLY A CA 1
ATOM 1542 C C . GLY A 1 197 ? -20.842 3.399 24.649 1.00 95.19 197 GLY A C 1
ATOM 1543 O O . GLY A 1 197 ? -19.966 3.159 25.477 1.00 95.19 197 GLY A O 1
ATOM 1544 N N . ILE A 1 198 ? -20.584 3.440 23.339 1.00 95.81 198 ILE A N 1
ATOM 1545 C CA . ILE A 1 198 ? -19.248 3.310 22.749 1.00 95.81 198 ILE A CA 1
ATOM 1546 C C . ILE A 1 198 ? -18.803 4.700 22.290 1.00 95.81 198 ILE A C 1
ATOM 1548 O O . ILE A 1 198 ? -18.826 5.035 21.111 1.00 95.81 198 ILE A O 1
ATOM 1552 N N . GLY A 1 199 ? -18.494 5.561 23.258 1.00 86.88 199 GLY A N 1
ATOM 1553 C CA . GLY A 1 199 ? -17.911 6.885 23.027 1.00 86.88 199 GLY A CA 1
ATOM 1554 C C . GLY A 1 199 ? -16.381 6.866 23.103 1.00 86.88 199 GLY A C 1
ATOM 1555 O O . GLY A 1 199 ? -15.765 5.810 22.989 1.00 86.88 199 GLY A O 1
ATOM 1556 N N . GLY A 1 200 ? -15.777 8.036 23.320 1.00 93.62 200 GLY A N 1
ATOM 1557 C CA . GLY A 1 200 ? -14.354 8.172 23.651 1.00 93.62 200 GLY A CA 1
ATOM 1558 C C . GLY A 1 200 ? -13.395 8.202 22.459 1.00 93.62 200 GLY A C 1
ATOM 1559 O O . GLY A 1 200 ? -13.806 8.261 21.297 1.00 93.62 200 GLY A O 1
ATOM 1560 N N . GLU A 1 201 ? -12.098 8.155 22.774 1.00 95.25 201 GLU A N 1
ATOM 1561 C CA . GLU A 1 201 ? -11.028 8.380 21.798 1.00 95.25 201 GLU A CA 1
ATOM 1562 C C . GLU A 1 201 ? -11.048 7.348 20.664 1.00 95.25 201 GLU A C 1
ATOM 1564 O O . GLU A 1 201 ? -10.961 7.732 19.500 1.00 95.25 201 GLU A O 1
ATOM 1569 N N . ALA A 1 202 ? -11.231 6.054 20.956 1.00 94.81 202 ALA A N 1
ATOM 1570 C CA . ALA A 1 202 ? -11.266 5.015 19.923 1.00 94.81 202 ALA A CA 1
ATOM 1571 C C . ALA A 1 202 ? -12.364 5.267 18.871 1.00 94.81 202 ALA A C 1
ATOM 1573 O O . ALA A 1 202 ? -12.146 5.064 17.674 1.00 94.81 202 ALA A O 1
ATOM 1574 N N . THR A 1 203 ? -13.528 5.759 19.302 1.00 97.38 203 THR A N 1
ATOM 1575 C CA . THR A 1 203 ? -14.635 6.119 18.406 1.00 97.38 203 THR A CA 1
ATOM 1576 C C . THR A 1 203 ? -14.273 7.307 17.525 1.00 97.38 203 THR A C 1
ATOM 1578 O O . THR A 1 203 ? -14.485 7.260 16.312 1.00 97.38 203 THR A O 1
ATOM 1581 N N . ASP A 1 204 ? -13.665 8.344 18.099 1.00 95.50 204 ASP A N 1
ATOM 1582 C CA . ASP A 1 204 ? -13.223 9.513 17.338 1.00 95.50 204 ASP A CA 1
ATOM 1583 C C . ASP A 1 204 ? -12.119 9.155 16.334 1.00 95.50 204 ASP A C 1
ATOM 1585 O O . ASP A 1 204 ? -12.151 9.618 15.191 1.00 95.50 204 ASP A O 1
ATOM 1589 N N . ARG A 1 205 ? -11.203 8.247 16.700 1.00 93.88 205 ARG A N 1
ATOM 1590 C CA . ARG A 1 205 ? -10.181 7.705 15.791 1.00 93.88 205 ARG A CA 1
ATOM 1591 C C . ARG A 1 205 ? -10.789 6.918 14.635 1.00 93.88 205 ARG A C 1
ATOM 1593 O O . ARG A 1 205 ? -10.336 7.087 13.507 1.00 93.88 205 ARG A O 1
ATOM 1600 N N . VAL A 1 206 ? -11.822 6.103 14.872 1.00 96.06 206 VAL A N 1
ATOM 1601 C CA . VAL A 1 206 ? -12.541 5.395 13.795 1.00 96.06 206 VAL A CA 1
ATOM 1602 C C . VAL A 1 206 ? -13.231 6.386 12.860 1.00 96.06 206 VAL A C 1
ATOM 1604 O O . VAL A 1 206 ? -13.098 6.267 11.645 1.00 96.06 206 VAL A O 1
ATOM 1607 N N . VAL A 1 207 ? -13.926 7.394 13.389 1.00 96.25 207 VAL A N 1
ATOM 1608 C CA . VAL A 1 207 ? -14.600 8.401 12.552 1.00 96.25 207 VAL A CA 1
ATOM 1609 C C . VAL A 1 207 ? -13.591 9.197 11.719 1.00 96.25 207 VAL A C 1
ATOM 1611 O O . VAL A 1 207 ? -13.824 9.412 10.530 1.00 96.25 207 VAL A O 1
ATOM 1614 N N . ALA A 1 208 ? -12.461 9.597 12.308 1.00 92.62 208 ALA A N 1
ATOM 1615 C CA . ALA A 1 208 ? -11.383 10.279 11.594 1.00 92.62 208 ALA A CA 1
ATOM 1616 C C . ALA A 1 208 ? -10.737 9.380 10.528 1.00 92.62 208 ALA A C 1
ATOM 1618 O O . ALA A 1 208 ? -10.510 9.830 9.407 1.00 92.62 208 ALA A O 1
ATOM 1619 N N . LEU A 1 209 ? -10.514 8.097 10.840 1.00 91.75 209 LEU A N 1
ATOM 1620 C CA . LEU A 1 209 ? -10.015 7.098 9.894 1.00 91.75 209 LEU A CA 1
ATOM 1621 C C . LEU A 1 209 ? -10.910 7.035 8.649 1.00 91.75 209 LEU A C 1
ATOM 1623 O O . LEU A 1 209 ? -10.432 7.207 7.534 1.00 91.75 209 LEU A O 1
ATOM 1627 N N . LEU A 1 210 ? -12.219 6.855 8.826 1.00 95.06 210 LEU A N 1
ATOM 1628 C CA . LEU A 1 210 ? -13.143 6.716 7.695 1.00 95.06 210 LEU A CA 1
ATOM 1629 C C . LEU A 1 210 ? -13.305 8.006 6.880 1.00 95.06 210 LEU A C 1
ATOM 1631 O O . LEU A 1 210 ? -13.551 7.946 5.673 1.00 95.06 210 LEU A O 1
ATOM 1635 N N . ARG A 1 211 ? -13.140 9.165 7.524 1.00 92.75 211 ARG A N 1
ATOM 1636 C CA . ARG A 1 211 ? -13.278 10.479 6.891 1.00 92.75 211 ARG A CA 1
ATOM 1637 C C . ARG A 1 211 ? -12.040 10.892 6.101 1.00 92.75 211 ARG A C 1
ATOM 1639 O O . ARG A 1 211 ? -12.172 11.301 4.952 1.00 92.75 211 ARG A O 1
ATOM 1646 N N . ASP A 1 212 ? -10.869 10.782 6.723 1.00 86.56 212 ASP A N 1
ATOM 1647 C CA . ASP A 1 212 ? -9.675 11.521 6.304 1.00 86.56 212 ASP A CA 1
ATOM 1648 C C . ASP A 1 212 ? -8.559 10.619 5.760 1.00 86.56 212 ASP A C 1
ATOM 1650 O O . ASP A 1 212 ? -7.660 11.110 5.073 1.00 86.56 212 ASP A O 1
ATOM 1654 N N . HIS A 1 213 ? -8.566 9.318 6.080 1.00 86.38 213 HIS A N 1
ATOM 1655 C CA . HIS A 1 213 ? -7.476 8.433 5.666 1.00 86.38 213 HIS A CA 1
ATOM 1656 C C . HIS A 1 213 ? -7.633 7.944 4.221 1.00 86.38 213 HIS A C 1
ATOM 1658 O O . HIS A 1 213 ? -8.744 7.933 3.683 1.00 86.38 213 HIS A O 1
ATOM 1664 N N . PRO A 1 214 ? -6.530 7.520 3.588 1.00 86.38 214 PRO A N 1
ATOM 1665 C CA . PRO A 1 214 ? -6.512 6.929 2.252 1.00 86.38 214 PRO A CA 1
ATOM 1666 C C . PRO A 1 214 ? -7.420 5.712 2.093 1.00 86.38 214 PRO A C 1
ATOM 1668 O O . PRO A 1 214 ? -7.696 4.987 3.047 1.00 86.38 214 PRO A O 1
ATOM 1671 N N . ASP A 1 215 ? -7.851 5.467 0.861 1.00 88.50 215 ASP A N 1
ATOM 1672 C CA . ASP A 1 215 ? -8.704 4.343 0.484 1.00 88.50 215 ASP A CA 1
ATOM 1673 C C . ASP A 1 215 ? -8.081 2.996 0.887 1.00 88.50 215 ASP A C 1
ATOM 1675 O O . ASP A 1 215 ? -8.747 2.168 1.504 1.00 88.50 215 ASP A O 1
ATOM 1679 N N . GLU A 1 216 ? -6.784 2.789 0.648 1.00 83.94 216 GLU A N 1
ATOM 1680 C CA . GLU A 1 216 ? -6.075 1.559 1.032 1.00 83.94 216 GLU A CA 1
ATOM 1681 C C . GLU A 1 216 ? -6.106 1.280 2.542 1.00 83.94 216 GLU A C 1
ATOM 1683 O O . GLU A 1 216 ? -6.063 0.130 2.974 1.00 83.94 216 GLU A O 1
ATOM 1688 N N . GLU A 1 217 ? -6.217 2.332 3.348 1.00 86.75 217 GLU A N 1
ATOM 1689 C CA . GLU A 1 217 ? -6.211 2.257 4.801 1.00 86.75 217 GLU A CA 1
ATOM 1690 C C . GLU A 1 217 ? -7.583 1.915 5.391 1.00 86.75 217 GLU A C 1
ATOM 1692 O O . GLU A 1 217 ? -7.657 1.546 6.568 1.00 86.75 217 GLU A O 1
ATOM 1697 N N . VAL A 1 218 ? -8.647 2.033 4.592 1.00 92.00 218 VAL A N 1
ATOM 1698 C CA . VAL A 1 218 ? -10.038 1.766 4.990 1.00 92.00 218 VAL A CA 1
ATOM 1699 C C . VAL A 1 218 ? -10.700 0.651 4.173 1.00 92.00 218 VAL A C 1
ATOM 1701 O O . VAL A 1 218 ? -11.753 0.147 4.565 1.00 92.00 218 VAL A O 1
ATOM 1704 N N . ALA A 1 219 ? -10.068 0.222 3.075 1.00 90.88 219 ALA A N 1
ATOM 1705 C CA . ALA A 1 219 ? -10.487 -0.920 2.265 1.00 90.88 219 ALA A CA 1
ATOM 1706 C C . ALA A 1 219 ? -10.337 -2.255 3.009 1.00 90.88 219 ALA A C 1
ATOM 1708 O O . ALA A 1 219 ? -11.095 -3.193 2.759 1.00 90.88 219 ALA A O 1
ATOM 1709 N N . GLN A 1 220 ? -9.356 -2.342 3.910 1.00 90.19 220 GLN A N 1
ATOM 1710 C CA . GLN A 1 220 ? -9.134 -3.490 4.779 1.00 90.19 220 GLN A CA 1
ATOM 1711 C C . GLN A 1 220 ? -8.390 -3.063 6.046 1.00 90.19 220 GLN A C 1
ATOM 1713 O O . GLN A 1 220 ? -7.225 -2.679 6.013 1.00 90.19 220 GLN A O 1
ATOM 1718 N N . ILE A 1 221 ? -9.071 -3.150 7.182 1.00 92.81 221 ILE A N 1
ATOM 1719 C CA . ILE A 1 221 ? -8.624 -2.605 8.457 1.00 92.81 221 ILE A CA 1
ATOM 1720 C C . ILE A 1 221 ? -8.420 -3.740 9.454 1.00 92.81 221 ILE A C 1
ATOM 1722 O O . ILE A 1 221 ? -9.338 -4.507 9.750 1.00 92.81 221 ILE A O 1
ATOM 1726 N N . GLN A 1 222 ? -7.217 -3.794 10.021 1.00 91.75 222 GLN A N 1
ATOM 1727 C CA . GLN A 1 222 ? -6.883 -4.657 11.148 1.00 91.75 222 GLN A CA 1
ATOM 1728 C C . GLN A 1 222 ? -6.969 -3.845 12.452 1.00 91.75 222 GLN A C 1
ATOM 1730 O O . GLN A 1 222 ? -6.152 -2.939 12.661 1.00 91.75 222 GLN A O 1
ATOM 1735 N N . PRO A 1 223 ? -7.907 -4.150 13.368 1.00 94.50 223 PRO A N 1
ATOM 1736 C CA . PRO A 1 223 ? -8.129 -3.340 14.568 1.00 94.50 223 PRO A CA 1
ATOM 1737 C C . PRO A 1 223 ? -6.901 -3.311 15.483 1.00 94.50 223 PRO A C 1
ATOM 1739 O O . PRO A 1 223 ? -6.611 -2.294 16.100 1.00 94.50 223 PRO A O 1
ATOM 1742 N N . PHE A 1 224 ? -6.121 -4.394 15.540 1.00 91.88 224 PHE A N 1
ATOM 1743 C CA . PHE A 1 224 ? -4.922 -4.449 16.381 1.00 91.88 224 PHE A CA 1
ATOM 1744 C C . PHE A 1 224 ? -3.748 -3.648 15.815 1.00 91.88 224 PHE A C 1
ATOM 1746 O O . PHE A 1 224 ? -2.948 -3.125 16.589 1.00 91.88 224 PHE A O 1
ATOM 1753 N N . ALA A 1 225 ? -3.650 -3.514 14.489 1.00 86.88 225 ALA A N 1
ATOM 1754 C CA . ALA A 1 225 ? -2.694 -2.594 13.882 1.00 86.88 225 ALA A CA 1
ATOM 1755 C C . ALA A 1 225 ? -3.068 -1.142 14.213 1.00 86.88 225 ALA A C 1
ATOM 1757 O O . ALA A 1 225 ? -2.212 -0.364 14.626 1.00 86.88 225 ALA A O 1
ATOM 1758 N N . ARG A 1 226 ? -4.366 -0.809 14.146 1.00 90.19 226 ARG A N 1
ATOM 1759 C CA . ARG A 1 226 ? -4.879 0.511 14.541 1.00 90.19 226 ARG A CA 1
ATOM 1760 C C . ARG A 1 226 ? -4.672 0.811 16.021 1.00 90.19 226 ARG A C 1
ATOM 1762 O O . ARG A 1 226 ? -4.207 1.895 16.338 1.00 90.19 226 ARG A O 1
ATOM 1769 N N . ALA A 1 227 ? -4.908 -0.155 16.906 1.00 90.75 227 ALA A N 1
ATOM 1770 C CA . ALA A 1 227 ? -4.650 0.003 18.336 1.00 90.75 227 ALA A CA 1
ATOM 1771 C C . ALA A 1 227 ? -3.187 0.370 18.625 1.00 90.75 227 ALA A C 1
ATOM 1773 O O . ALA A 1 227 ? -2.935 1.337 19.339 1.00 90.75 227 ALA A O 1
ATOM 1774 N N . ARG A 1 228 ? -2.225 -0.329 17.999 1.00 86.12 228 ARG A N 1
ATOM 1775 C CA . ARG A 1 228 ? -0.796 0.010 18.114 1.00 86.12 228 ARG A CA 1
ATOM 1776 C C . ARG A 1 228 ? -0.486 1.399 17.564 1.00 86.12 228 ARG A C 1
ATOM 1778 O O . ARG A 1 228 ? 0.204 2.163 18.225 1.00 86.12 228 ARG A O 1
ATOM 1785 N N . ALA A 1 229 ? -1.006 1.730 16.382 1.00 80.69 229 ALA A N 1
ATOM 1786 C CA . ALA A 1 229 ? -0.770 3.029 15.754 1.00 80.69 229 ALA A CA 1
ATOM 1787 C C . ALA A 1 229 ? -1.360 4.201 16.559 1.00 80.69 229 ALA A C 1
ATOM 1789 O O . ALA A 1 229 ? -0.802 5.293 16.543 1.00 80.69 229 ALA A O 1
ATOM 1790 N N . TRP A 1 230 ? -2.478 3.983 17.255 1.00 86.06 230 TRP A N 1
ATOM 1791 C CA . TRP A 1 230 ? -3.134 4.995 18.087 1.00 86.06 230 TRP A CA 1
ATOM 1792 C C . TRP A 1 230 ? -2.641 5.013 19.537 1.00 86.06 230 TRP A C 1
ATOM 1794 O O . TRP A 1 230 ? -2.960 5.953 20.255 1.00 86.06 230 TRP A O 1
ATOM 1804 N N . GLY A 1 231 ? -1.883 4.002 19.974 1.00 85.25 231 GLY A N 1
ATOM 1805 C CA . GLY A 1 231 ? -1.469 3.859 21.372 1.00 85.25 231 GLY A CA 1
ATOM 1806 C C . GLY A 1 231 ? -2.624 3.542 22.332 1.00 85.25 231 GLY A C 1
ATOM 1807 O O . GLY A 1 231 ? -2.539 3.882 23.507 1.00 85.25 231 GLY A O 1
ATOM 1808 N N . LEU A 1 232 ? -3.701 2.915 21.842 1.00 91.81 232 LEU A N 1
ATOM 1809 C CA . LEU A 1 232 ? -4.911 2.599 22.616 1.00 91.81 232 LEU A CA 1
ATOM 1810 C C . LEU A 1 232 ? -4.981 1.116 23.006 1.00 91.81 232 LEU A C 1
ATOM 1812 O O . LEU A 1 232 ? -4.335 0.266 22.384 1.00 91.81 232 LEU A O 1
ATOM 1816 N N . ASP A 1 233 ? -5.806 0.784 24.008 1.00 95.81 233 ASP A N 1
ATOM 1817 C CA . ASP A 1 233 ? -5.988 -0.605 24.435 1.00 95.81 233 ASP A CA 1
ATOM 1818 C C . ASP A 1 233 ? -6.551 -1.479 23.304 1.00 95.81 233 ASP A C 1
ATOM 1820 O O . ASP A 1 233 ? -7.504 -1.145 22.591 1.00 95.81 233 ASP A O 1
ATOM 1824 N N . ARG A 1 234 ? -5.961 -2.668 23.164 1.00 95.56 234 ARG A N 1
ATOM 1825 C CA . ARG A 1 234 ? -6.284 -3.602 22.088 1.00 95.56 234 ARG A CA 1
ATOM 1826 C C . ARG A 1 234 ? -7.741 -4.074 22.147 1.00 95.56 234 ARG A C 1
ATOM 1828 O O . ARG A 1 234 ? -8.360 -4.267 21.098 1.00 95.56 234 ARG A O 1
ATOM 1835 N N . ARG A 1 235 ? -8.279 -4.320 23.348 1.00 96.25 235 ARG A N 1
ATOM 1836 C CA . ARG A 1 235 ? -9.659 -4.798 23.526 1.00 96.25 235 ARG A CA 1
ATOM 1837 C C . ARG A 1 235 ? -10.659 -3.663 23.349 1.00 96.25 235 ARG A C 1
ATOM 1839 O O . ARG A 1 235 ? -11.710 -3.901 22.762 1.00 96.25 235 ARG A O 1
ATOM 1846 N N . GLU A 1 236 ? -10.328 -2.455 23.792 1.00 96.75 236 GLU A N 1
ATOM 1847 C CA . GLU A 1 236 ? -11.142 -1.255 23.581 1.00 96.75 236 GLU A CA 1
ATOM 1848 C C . GLU A 1 236 ? -11.338 -0.958 22.088 1.00 96.75 236 GLU A C 1
ATOM 1850 O O . GLU A 1 236 ? -12.473 -0.807 21.622 1.00 96.75 236 GLU A O 1
ATOM 1855 N N . VAL A 1 237 ? -10.252 -0.958 21.308 1.00 97.19 237 VAL A N 1
ATOM 1856 C CA . VAL A 1 237 ? -10.327 -0.735 19.857 1.00 97.19 237 VAL A CA 1
ATOM 1857 C C . VAL A 1 237 ? -11.124 -1.845 19.175 1.00 97.19 237 VAL A C 1
ATOM 1859 O O . VAL A 1 237 ? -12.011 -1.555 18.376 1.00 97.19 237 VAL A O 1
ATOM 1862 N N . LEU A 1 238 ? -10.892 -3.116 19.522 1.00 97.62 238 LEU A N 1
ATOM 1863 C CA . LEU A 1 238 ? -11.671 -4.224 18.958 1.00 97.62 238 LEU A CA 1
ATOM 1864 C C . LEU A 1 238 ? -13.164 -4.111 19.292 1.00 97.62 238 LEU A C 1
ATOM 1866 O O . LEU A 1 238 ? -14.002 -4.269 18.405 1.00 97.62 238 LEU A O 1
ATOM 1870 N N . ARG A 1 239 ? -13.506 -3.804 20.548 1.00 97.56 239 ARG A N 1
ATOM 1871 C CA . ARG A 1 239 ? -14.891 -3.562 20.970 1.00 97.56 239 ARG A CA 1
ATOM 1872 C C . ARG A 1 239 ? -15.508 -2.440 20.136 1.00 97.56 239 ARG A C 1
ATOM 1874 O O . ARG A 1 239 ? -16.605 -2.614 19.611 1.00 97.56 239 ARG A O 1
ATOM 1881 N N . THR A 1 240 ? -14.787 -1.337 19.951 1.00 98.31 240 THR A N 1
ATOM 1882 C CA . THR A 1 240 ? -15.236 -0.208 19.126 1.00 98.31 240 THR A CA 1
ATOM 1883 C C . THR A 1 240 ? -15.517 -0.638 17.689 1.00 98.31 240 THR A C 1
ATOM 1885 O O . THR A 1 240 ? -16.591 -0.347 17.177 1.00 98.31 240 THR A O 1
ATOM 1888 N N . PHE A 1 241 ? -14.626 -1.406 17.060 1.00 98.31 241 PHE A N 1
ATOM 1889 C CA . PHE A 1 241 ? -14.808 -1.912 15.694 1.00 98.31 241 PHE A CA 1
ATOM 1890 C C . PHE A 1 241 ? -16.024 -2.847 15.553 1.00 98.31 241 PHE A C 1
ATOM 1892 O O . PHE A 1 241 ? -16.809 -2.728 14.607 1.00 98.31 241 PHE A O 1
ATOM 1899 N N . LEU A 1 242 ? -16.233 -3.746 16.519 1.00 97.88 242 LEU A N 1
ATOM 1900 C CA . LEU A 1 242 ? -17.388 -4.649 16.534 1.00 97.88 242 LEU A CA 1
ATOM 1901 C C . LEU A 1 242 ? -18.710 -3.880 16.678 1.00 97.88 242 LEU A C 1
ATOM 1903 O O . LEU A 1 242 ? -19.675 -4.148 15.961 1.00 97.88 242 LEU A O 1
ATOM 1907 N N . HIS A 1 243 ? -18.766 -2.882 17.561 1.00 98.31 243 HIS A N 1
ATOM 1908 C CA . HIS A 1 243 ? -19.952 -2.035 17.697 1.00 98.31 243 HIS A CA 1
ATOM 1909 C C . HIS A 1 243 ? -20.137 -1.083 16.505 1.00 98.31 243 HIS A C 1
ATOM 1911 O O . HIS A 1 243 ? -21.270 -0.866 16.075 1.00 98.31 243 HIS A O 1
ATOM 1917 N N . ALA A 1 244 ? -19.050 -0.579 15.918 1.00 98.38 244 ALA A N 1
ATOM 1918 C CA . ALA A 1 244 ? -19.066 0.217 14.694 1.00 98.38 244 ALA A CA 1
ATOM 1919 C C . ALA A 1 244 ? -19.660 -0.576 13.521 1.00 98.38 244 ALA A C 1
ATOM 1921 O O . ALA A 1 244 ? -20.393 -0.005 12.715 1.00 98.38 244 ALA A O 1
ATOM 1922 N N . THR A 1 245 ? -19.443 -1.895 13.482 1.00 97.94 245 THR A N 1
ATOM 1923 C CA . THR A 1 245 ? -20.103 -2.788 12.517 1.00 97.94 245 THR A CA 1
ATOM 1924 C C . THR A 1 245 ? -21.624 -2.772 12.696 1.00 97.94 245 THR A C 1
ATOM 1926 O O . THR A 1 245 ? -22.370 -2.537 11.751 1.00 97.94 245 THR A O 1
ATOM 1929 N N . ARG A 1 246 ? -22.118 -2.894 13.936 1.00 97.50 246 ARG A N 1
ATOM 1930 C CA . ARG A 1 246 ? -23.566 -2.814 14.236 1.00 97.50 246 ARG A CA 1
ATOM 1931 C C . ARG A 1 246 ? -24.164 -1.430 13.958 1.00 97.50 246 ARG A C 1
ATOM 1933 O O . ARG A 1 246 ? -25.333 -1.318 13.586 1.00 97.50 246 ARG A O 1
ATOM 1940 N N . ALA A 1 247 ? -23.376 -0.372 14.143 1.00 97.88 247 ALA A N 1
ATOM 1941 C CA . ALA A 1 247 ? -23.761 0.995 13.800 1.00 97.88 247 ALA A CA 1
ATOM 1942 C C . ALA A 1 247 ? -23.762 1.249 12.278 1.00 97.88 247 ALA A C 1
ATOM 1944 O O . ALA A 1 247 ? -24.337 2.240 11.825 1.00 97.88 247 ALA A O 1
ATOM 1945 N N . GLY A 1 248 ? -23.164 0.343 11.495 1.00 97.94 24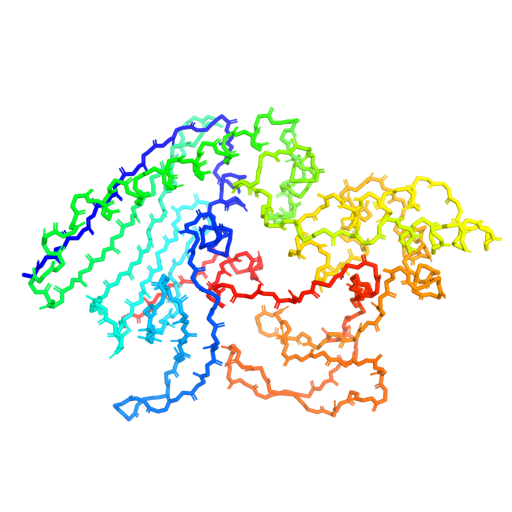8 GLY A N 1
ATOM 1946 C CA . GLY A 1 248 ? -22.996 0.431 10.047 1.00 97.94 248 GLY A CA 1
ATOM 1947 C C . GLY A 1 248 ? -21.793 1.272 9.615 1.00 97.94 248 GLY A C 1
ATOM 1948 O O . GLY A 1 248 ? -21.694 1.634 8.456 1.00 97.94 248 GLY A O 1
ATOM 1949 N N . LEU A 1 249 ? -20.888 1.674 10.500 1.00 98.12 249 LEU A N 1
ATOM 1950 C CA . LEU A 1 249 ? -19.679 2.391 10.069 1.00 98.12 249 LEU A CA 1
ATOM 1951 C C . LEU A 1 249 ? -18.715 1.468 9.313 1.00 98.12 249 LEU A C 1
ATOM 1953 O O . LEU A 1 249 ? -18.016 1.903 8.398 1.00 98.12 249 LEU A O 1
ATOM 1957 N N . LEU A 1 250 ? -18.696 0.196 9.708 1.00 98.19 250 LEU A N 1
ATOM 1958 C CA . LEU A 1 250 ? -17.815 -0.830 9.177 1.00 98.19 250 LEU A CA 1
ATOM 1959 C C . LEU A 1 250 ? -18.614 -2.060 8.747 1.00 98.19 250 LEU A C 1
ATOM 1961 O O . LEU A 1 250 ? -19.698 -2.305 9.270 1.00 98.19 250 LEU A O 1
ATOM 1965 N N . ASP A 1 251 ? -18.028 -2.854 7.864 1.00 96.62 251 ASP A N 1
ATOM 1966 C CA . ASP A 1 251 ? -18.444 -4.224 7.578 1.00 96.62 251 ASP A CA 1
ATOM 1967 C C . ASP A 1 251 ? -17.393 -5.189 8.138 1.00 96.62 251 ASP A C 1
ATOM 1969 O O . ASP A 1 251 ? -16.191 -4.934 8.017 1.00 96.62 251 ASP A O 1
ATOM 1973 N N . LEU A 1 252 ? -17.837 -6.276 8.776 1.00 96.88 252 LEU A N 1
ATOM 1974 C CA . LEU A 1 252 ? -16.970 -7.359 9.246 1.00 96.88 252 LEU A CA 1
ATOM 1975 C C . LEU A 1 252 ? -16.887 -8.438 8.167 1.00 96.88 252 LEU A C 1
ATOM 1977 O O . LEU A 1 252 ? -17.909 -8.943 7.711 1.00 96.88 252 LEU A O 1
ATOM 1981 N N . ASN A 1 253 ? -15.669 -8.823 7.811 1.00 94.94 253 ASN A N 1
ATOM 1982 C CA . ASN A 1 253 ? -15.384 -9.886 6.863 1.00 94.94 253 ASN A CA 1
ATOM 1983 C C . ASN A 1 253 ? -14.353 -10.867 7.429 1.00 94.94 253 ASN A C 1
ATOM 1985 O O . ASN A 1 253 ? -13.582 -10.549 8.337 1.00 94.94 253 ASN A O 1
ATOM 1989 N N . TRP A 1 254 ? -14.306 -12.054 6.832 1.00 94.06 254 TRP A N 1
ATOM 1990 C CA . TRP A 1 254 ? -13.371 -13.117 7.182 1.00 94.06 254 TRP A CA 1
ATOM 1991 C C . TRP A 1 254 ? -12.392 -13.323 6.040 1.00 94.06 254 TRP A C 1
ATOM 1993 O O . TRP A 1 254 ? -12.763 -13.794 4.967 1.00 94.06 254 TRP A O 1
ATOM 2003 N N . GLN A 1 255 ? -11.144 -12.929 6.254 1.00 93.06 255 GLN A N 1
ATOM 2004 C CA . GLN A 1 255 ? -10.071 -13.117 5.291 1.00 93.06 255 GLN A CA 1
ATOM 2005 C C . GLN A 1 255 ? -9.385 -14.463 5.507 1.00 93.06 255 GLN A C 1
ATOM 2007 O O . GLN A 1 255 ? -9.056 -14.819 6.635 1.00 93.06 255 GLN A O 1
ATOM 2012 N N . ILE A 1 256 ? -9.104 -15.170 4.413 1.00 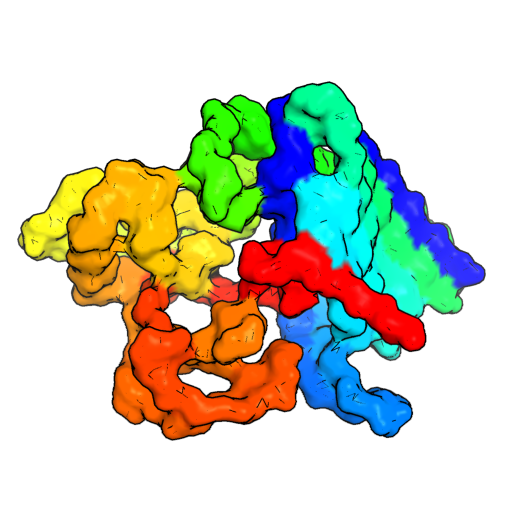93.69 256 ILE A N 1
ATOM 2013 C CA . ILE A 1 256 ? -8.339 -16.415 4.418 1.00 93.69 256 ILE A CA 1
ATOM 2014 C C . ILE A 1 256 ? -6.920 -16.117 3.924 1.00 93.69 256 ILE A C 1
ATOM 2016 O O . ILE A 1 256 ? -6.704 -15.847 2.745 1.00 93.69 256 ILE A O 1
ATOM 2020 N N . ASN A 1 257 ? -5.944 -16.168 4.819 1.00 92.38 257 ASN A N 1
ATOM 2021 C CA . ASN A 1 257 ? -4.531 -15.926 4.563 1.00 92.38 257 ASN A CA 1
ATOM 2022 C C . ASN A 1 257 ? -3.834 -17.179 4.019 1.00 92.38 257 ASN A C 1
ATOM 2024 O O . ASN A 1 257 ?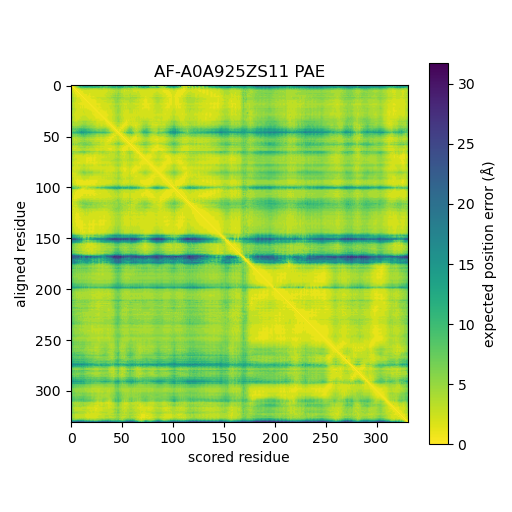 -4.017 -18.294 4.515 1.00 92.38 257 ASN A O 1
ATOM 2028 N N . CYS A 1 258 ? -2.983 -16.989 3.012 1.00 91.88 258 CYS A N 1
ATOM 2029 C CA . CYS A 1 258 ? -2.108 -18.034 2.491 1.00 91.88 258 CYS A CA 1
ATOM 2030 C C . CYS A 1 258 ? -1.034 -18.411 3.524 1.00 91.88 258 CYS A C 1
ATOM 2032 O O . CYS A 1 258 ? -0.373 -17.516 4.054 1.00 91.88 258 CYS A O 1
ATOM 2034 N N . PRO A 1 259 ? -0.774 -19.705 3.793 1.00 90.62 259 PRO A N 1
ATOM 2035 C CA . PRO A 1 259 ? 0.230 -20.105 4.778 1.00 90.62 259 PRO A CA 1
ATOM 2036 C C . PRO A 1 259 ? 1.657 -19.701 4.375 1.00 90.62 259 PRO A C 1
ATOM 2038 O O . PRO A 1 259 ? 2.478 -19.484 5.265 1.00 90.62 259 PRO A O 1
ATOM 2041 N N . VAL A 1 260 ? 1.920 -19.549 3.069 1.00 89.50 260 VAL A N 1
ATOM 2042 C CA . VAL A 1 260 ? 3.230 -19.201 2.495 1.00 89.50 260 VAL A CA 1
ATOM 2043 C C . VAL A 1 260 ? 3.433 -17.686 2.435 1.00 89.50 260 VAL A C 1
ATOM 2045 O O . VAL A 1 260 ? 4.310 -17.141 3.104 1.00 89.50 260 VAL A O 1
ATOM 2048 N N . CYS A 1 261 ? 2.617 -16.976 1.648 1.00 87.38 261 CYS A N 1
ATOM 2049 C CA . CYS A 1 261 ? 2.811 -15.538 1.448 1.00 87.38 261 CYS A CA 1
ATOM 2050 C C . CYS A 1 261 ? 2.100 -14.660 2.479 1.00 87.38 261 CYS A C 1
ATOM 2052 O O . CYS A 1 261 ? 2.326 -13.458 2.458 1.00 87.38 261 CYS A O 1
ATOM 2054 N N . LYS A 1 262 ? 1.244 -15.215 3.349 1.00 88.19 262 LYS A N 1
ATOM 2055 C CA . LYS A 1 262 ? 0.451 -14.484 4.360 1.00 88.19 262 LYS A CA 1
ATOM 2056 C C . LYS A 1 262 ? -0.492 -13.403 3.806 1.00 88.19 262 LYS A C 1
ATOM 2058 O O . LYS A 1 262 ? -1.124 -12.697 4.581 1.00 88.19 262 LYS A O 1
ATOM 2063 N N . VAL A 1 263 ? -0.645 -13.319 2.483 1.00 86.50 263 VAL A N 1
ATOM 2064 C CA . VAL A 1 263 ? -1.618 -12.451 1.803 1.00 86.50 263 VAL A CA 1
ATOM 2065 C C . VAL A 1 263 ? -2.967 -13.169 1.689 1.00 86.50 263 VAL A C 1
ATOM 2067 O O . VAL A 1 263 ? -3.026 -14.402 1.669 1.00 86.50 263 VAL A O 1
ATOM 2070 N N . SER A 1 264 ? -4.042 -12.388 1.582 1.00 87.75 264 SER A N 1
ATOM 2071 C CA . SER A 1 264 ? -5.402 -12.859 1.306 1.00 87.75 264 SER A CA 1
ATOM 2072 C C . SER A 1 264 ? -5.469 -13.747 0.058 1.00 87.75 264 SER A C 1
ATOM 2074 O O . SER A 1 264 ? -5.101 -13.325 -1.040 1.00 87.75 264 SER A O 1
ATOM 2076 N N . ALA A 1 265 ? -5.955 -14.975 0.222 1.00 89.25 265 ALA A N 1
ATOM 2077 C CA . ALA A 1 265 ? -6.362 -15.872 -0.857 1.00 89.25 265 ALA A CA 1
ATOM 2078 C C . ALA A 1 265 ? -7.867 -15.769 -1.159 1.00 89.25 265 ALA A C 1
ATOM 2080 O O . ALA A 1 265 ? -8.310 -16.195 -2.222 1.00 89.25 265 ALA A O 1
ATOM 2081 N N . GLY A 1 266 ? -8.649 -15.207 -0.237 1.00 88.38 266 GLY A N 1
ATOM 2082 C CA . GLY A 1 266 ? -10.090 -15.046 -0.367 1.00 88.38 266 GLY A CA 1
ATOM 2083 C C . GLY A 1 266 ? -10.684 -14.315 0.831 1.00 88.38 266 GLY A C 1
ATOM 2084 O O . GLY A 1 266 ? -10.046 -14.194 1.880 1.00 88.38 266 GLY A O 1
ATOM 2085 N N . VAL A 1 267 ? -11.907 -13.813 0.665 1.00 90.62 267 VAL A N 1
ATOM 2086 C CA . VAL A 1 267 ? -12.654 -13.114 1.715 1.00 90.62 267 VAL A CA 1
ATOM 2087 C C . VAL A 1 267 ? -14.114 -13.555 1.676 1.00 90.62 267 VAL A C 1
ATOM 2089 O O . VAL A 1 267 ? -14.698 -13.605 0.597 1.00 90.62 267 VAL A O 1
ATOM 2092 N N . ALA A 1 268 ? -14.683 -13.839 2.844 1.00 91.38 268 ALA A N 1
ATOM 2093 C CA . ALA A 1 268 ? -16.086 -14.194 3.040 1.00 91.38 268 ALA A CA 1
ATOM 2094 C C . ALA A 1 268 ? -16.820 -13.139 3.889 1.00 91.38 268 ALA A C 1
ATOM 2096 O O . ALA A 1 268 ? -16.203 -12.412 4.680 1.00 91.38 268 ALA A O 1
ATOM 2097 N N . SER A 1 269 ? -18.139 -13.032 3.724 1.00 90.44 269 SER A N 1
ATOM 2098 C CA . SER A 1 269 ? -19.005 -12.170 4.548 1.00 90.44 269 SER A CA 1
ATOM 2099 C C . SER A 1 269 ? -19.358 -12.815 5.882 1.00 90.44 269 SER A C 1
ATOM 2101 O O . SER A 1 269 ? -19.565 -12.116 6.873 1.00 90.44 269 SER A O 1
ATOM 2103 N N . SER A 1 270 ? -19.385 -14.143 5.932 1.00 90.62 270 SER A N 1
ATOM 2104 C CA . SER A 1 270 ? -19.710 -14.906 7.132 1.00 90.62 270 SER A CA 1
ATOM 2105 C C . SER A 1 270 ? -18.814 -16.137 7.285 1.00 90.62 270 SER A C 1
ATOM 2107 O O . SER A 1 270 ? -18.075 -16.518 6.379 1.00 90.62 270 SER A O 1
ATOM 2109 N N . LEU A 1 271 ? -18.824 -16.738 8.478 1.00 89.38 271 LEU A N 1
ATOM 2110 C CA . LEU A 1 271 ? -17.986 -17.905 8.773 1.00 89.38 271 LEU A CA 1
ATOM 2111 C C . LEU A 1 271 ? -18.491 -19.179 8.086 1.00 89.38 271 LEU A C 1
ATOM 2113 O O . LEU A 1 271 ? -17.691 -20.056 7.784 1.00 89.38 271 LEU A O 1
ATOM 2117 N N . ASP A 1 272 ? -19.797 -19.297 7.851 1.00 89.44 272 ASP A N 1
ATOM 2118 C CA . ASP A 1 272 ? -20.423 -20.449 7.193 1.00 89.44 272 ASP A CA 1
ATOM 2119 C C . ASP A 1 272 ? -20.133 -20.507 5.684 1.00 89.44 272 ASP A C 1
ATOM 2121 O O . ASP A 1 272 ? -20.170 -21.583 5.091 1.00 89.44 272 ASP A O 1
ATOM 2125 N N . GLU A 1 273 ? -19.758 -19.377 5.083 1.00 88.69 273 GLU A N 1
ATOM 2126 C CA . GLU A 1 273 ? -19.276 -19.288 3.700 1.00 88.69 273 GLU A CA 1
ATOM 2127 C C . GLU A 1 273 ? -17.824 -19.775 3.537 1.00 88.69 273 GLU A C 1
ATOM 2129 O O . GLU A 1 273 ? -17.339 -19.928 2.411 1.00 88.69 273 GLU A O 1
ATOM 2134 N N . LEU A 1 274 ? -17.099 -20.022 4.636 1.00 86.62 274 LEU A N 1
ATOM 2135 C CA . LEU A 1 274 ? -15.725 -20.508 4.570 1.00 86.62 274 LEU A CA 1
ATOM 2136 C C . LEU A 1 274 ? -15.702 -21.971 4.111 1.00 86.62 274 LEU A C 1
ATOM 2138 O O . LEU A 1 274 ? -16.095 -22.894 4.826 1.00 86.62 274 LEU A O 1
ATOM 2142 N N . GLY A 1 275 ? -15.206 -22.185 2.893 1.00 84.31 275 GLY A N 1
ATOM 2143 C CA . GLY A 1 275 ? -14.967 -23.518 2.352 1.00 84.31 275 GLY A CA 1
ATOM 2144 C C . GLY A 1 275 ? -13.836 -24.256 3.078 1.00 84.31 275 GLY A C 1
ATOM 2145 O O . GLY A 1 275 ? -12.992 -23.657 3.738 1.00 84.31 275 GLY A O 1
ATOM 2146 N N . LYS A 1 276 ? -13.777 -25.581 2.899 1.00 87.69 276 LYS A N 1
ATOM 2147 C CA . LYS A 1 276 ? -12.702 -26.420 3.465 1.00 87.69 276 LYS A CA 1
ATOM 2148 C C . LYS A 1 276 ? -11.347 -26.198 2.798 1.00 87.69 276 LYS A C 1
ATOM 2150 O O . LYS A 1 276 ? -10.326 -26.430 3.427 1.00 87.69 276 LYS A O 1
ATOM 2155 N N . GLN A 1 277 ? -11.341 -25.778 1.535 1.00 90.19 277 GLN A N 1
ATOM 2156 C CA . GLN A 1 277 ? -10.138 -25.553 0.741 1.00 90.19 277 GLN A CA 1
ATOM 2157 C C . GLN A 1 277 ? -10.216 -24.221 0.015 1.00 90.19 277 GLN A C 1
ATOM 2159 O O . GLN A 1 277 ? -11.287 -23.799 -0.420 1.00 90.19 277 GLN A O 1
ATOM 2164 N N . VAL A 1 278 ? -9.057 -23.596 -0.168 1.00 93.06 278 VAL A N 1
ATOM 2165 C CA . VAL A 1 278 ? -8.912 -22.356 -0.930 1.00 93.06 278 VAL A CA 1
ATOM 2166 C C . VAL A 1 278 ? -7.696 -22.441 -1.852 1.00 93.06 278 VAL A C 1
ATOM 2168 O O . VAL A 1 278 ? -6.738 -23.175 -1.597 1.00 93.06 278 VAL A O 1
ATOM 2171 N N . HIS A 1 279 ? -7.737 -21.690 -2.950 1.00 91.69 279 HIS A N 1
ATOM 2172 C CA . HIS A 1 279 ? -6.614 -21.530 -3.863 1.00 91.69 279 HIS A CA 1
ATOM 2173 C C . HIS A 1 279 ? -6.031 -20.123 -3.728 1.00 91.69 279 HIS A C 1
ATOM 2175 O O . HIS A 1 279 ? -6.733 -19.137 -3.937 1.00 91.69 279 HIS A O 1
ATOM 2181 N N . CYS A 1 280 ? -4.740 -20.017 -3.410 1.00 89.81 280 CYS A N 1
ATOM 2182 C CA . CYS A 1 280 ? -4.052 -18.731 -3.429 1.00 89.81 280 CYS A CA 1
ATOM 2183 C C . CYS A 1 280 ? -3.631 -18.404 -4.860 1.00 89.81 280 CYS A C 1
ATOM 2185 O O . CYS A 1 280 ? -2.719 -19.040 -5.388 1.00 89.81 280 CYS A O 1
ATOM 2187 N N . GLY A 1 281 ? -4.239 -17.368 -5.444 1.00 83.56 281 GLY A N 1
ATOM 2188 C CA . GLY A 1 281 ? -3.849 -16.863 -6.757 1.00 83.56 281 GLY A CA 1
ATOM 2189 C C . GLY A 1 281 ? -2.382 -16.436 -6.799 1.00 83.56 281 GLY A C 1
ATOM 2190 O O . GLY A 1 281 ? -1.673 -16.824 -7.705 1.00 83.56 281 GLY A O 1
ATOM 2191 N N . ALA A 1 282 ? -1.858 -15.732 -5.795 1.00 82.06 282 ALA A N 1
ATOM 2192 C CA . ALA A 1 282 ? -0.471 -15.254 -5.848 1.00 82.06 282 ALA A CA 1
ATOM 2193 C C . ALA A 1 282 ? 0.583 -16.382 -5.805 1.00 82.06 282 ALA A C 1
ATOM 2195 O O . ALA A 1 282 ? 1.568 -16.335 -6.534 1.00 82.06 282 ALA A O 1
ATOM 2196 N N . CYS A 1 283 ? 0.390 -17.390 -4.950 1.00 86.06 283 CYS A N 1
ATOM 2197 C CA . CYS A 1 283 ? 1.330 -18.511 -4.806 1.00 86.06 283 CYS A CA 1
ATOM 2198 C C . CYS A 1 283 ? 1.029 -19.685 -5.743 1.00 86.06 283 CYS A C 1
ATOM 2200 O O . CYS A 1 283 ? 1.834 -20.605 -5.824 1.00 86.06 283 CYS A O 1
ATOM 2202 N N . ASN A 1 284 ? -0.135 -19.684 -6.398 1.00 87.50 284 ASN A N 1
ATOM 2203 C CA . ASN A 1 284 ? -0.642 -20.781 -7.216 1.00 87.50 284 ASN A CA 1
ATOM 2204 C C . ASN A 1 284 ? -0.692 -22.140 -6.476 1.00 87.50 284 ASN A C 1
ATOM 2206 O O . ASN A 1 284 ? -0.446 -23.191 -7.061 1.00 87.50 284 ASN A O 1
ATOM 2210 N N . ILE A 1 285 ? -1.042 -22.133 -5.184 1.00 90.19 285 ILE A N 1
ATOM 2211 C CA . ILE A 1 285 ? -1.180 -23.346 -4.351 1.00 90.19 285 ILE A CA 1
ATOM 2212 C C . ILE A 1 285 ? -2.616 -23.530 -3.862 1.00 90.19 285 ILE A C 1
ATOM 2214 O O . ILE A 1 285 ? -3.386 -22.570 -3.790 1.00 90.19 285 ILE A O 1
ATOM 2218 N N . ARG A 1 286 ? -2.978 -24.762 -3.504 1.00 92.88 286 ARG A N 1
ATOM 2219 C CA . ARG A 1 286 ? -4.212 -25.084 -2.774 1.00 92.88 286 ARG A CA 1
ATOM 2220 C C . ARG A 1 286 ? -3.858 -25.573 -1.378 1.00 92.88 286 ARG A C 1
ATOM 2222 O O . ARG A 1 286 ? -2.838 -26.235 -1.214 1.00 92.88 286 ARG A O 1
ATOM 2229 N N . TYR A 1 287 ? -4.682 -25.235 -0.397 1.00 92.06 287 TYR A N 1
ATOM 2230 C CA . TYR A 1 287 ? -4.502 -25.668 0.985 1.00 92.06 287 TYR A CA 1
ATOM 2231 C C . TYR A 1 287 ? -5.847 -25.740 1.706 1.00 92.06 287 TYR A C 1
ATOM 2233 O O . TYR A 1 287 ? -6.817 -25.086 1.304 1.00 92.06 287 TYR A O 1
ATOM 2241 N N . ASP A 1 288 ? -5.885 -26.549 2.761 1.00 92.56 288 ASP A N 1
ATOM 2242 C CA . ASP A 1 288 ? -7.037 -26.654 3.647 1.00 92.56 288 ASP A CA 1
ATOM 2243 C C . ASP A 1 288 ? -7.121 -25.417 4.548 1.00 92.56 288 ASP A C 1
ATOM 2245 O O . ASP A 1 288 ? -6.110 -24.905 5.036 1.00 92.56 288 ASP A O 1
ATOM 2249 N N . VAL A 1 289 ? -8.336 -24.915 4.754 1.00 90.12 289 VAL A N 1
ATOM 2250 C CA . VAL A 1 289 ? -8.589 -23.757 5.609 1.00 90.12 289 VAL A CA 1
ATOM 2251 C C . VAL A 1 289 ? -8.529 -24.195 7.069 1.00 90.12 289 VAL A C 1
ATOM 2253 O O . VAL A 1 289 ? -9.417 -24.889 7.560 1.00 90.12 289 VAL A O 1
ATOM 2256 N N . ASP A 1 290 ? -7.490 -23.746 7.769 1.00 87.94 290 ASP A N 1
ATOM 2257 C CA . ASP A 1 290 ? -7.376 -23.850 9.222 1.00 87.94 290 ASP A CA 1
ATOM 2258 C C . ASP A 1 290 ? -7.821 -22.526 9.866 1.00 87.94 290 ASP A C 1
ATOM 2260 O O . ASP A 1 290 ? -7.212 -21.472 9.662 1.00 87.94 290 ASP A O 1
ATOM 2264 N N . PHE A 1 291 ? -8.892 -22.570 10.659 1.00 84.50 291 PHE A N 1
ATOM 2265 C CA . PHE A 1 291 ? -9.444 -21.391 11.333 1.00 84.50 291 PHE A CA 1
ATOM 2266 C C . PHE A 1 291 ? -8.465 -20.731 12.308 1.00 84.50 291 PHE A C 1
ATOM 2268 O O . PHE A 1 291 ? -8.497 -19.513 12.463 1.00 84.50 291 PHE A O 1
ATOM 2275 N N . GLY A 1 292 ? -7.607 -21.508 12.971 1.00 84.00 292 GLY A N 1
ATOM 2276 C CA . GLY A 1 292 ? -6.675 -20.997 13.972 1.00 84.00 292 GLY A CA 1
ATOM 2277 C C . GLY A 1 292 ? -5.475 -20.277 13.362 1.00 84.00 292 GLY A C 1
ATOM 2278 O O . GLY A 1 292 ? -4.919 -19.377 13.991 1.00 84.00 292 GLY A O 1
ATOM 2279 N N . THR A 1 293 ? -5.076 -20.652 12.144 1.00 85.06 293 THR A N 1
ATOM 2280 C CA . THR A 1 293 ? -3.830 -20.153 11.534 1.00 85.06 293 THR A CA 1
ATOM 2281 C C . THR A 1 293 ? -4.020 -19.365 10.246 1.00 85.06 293 THR A C 1
ATOM 2283 O O . THR A 1 293 ? -3.135 -18.594 9.868 1.00 85.06 293 THR A O 1
ATOM 2286 N N . SER A 1 294 ? -5.135 -19.571 9.548 1.00 87.88 294 SER A N 1
ATOM 2287 C CA . SER A 1 294 ? -5.366 -19.028 8.209 1.00 87.88 294 SER A CA 1
ATOM 2288 C C . SER A 1 294 ? -6.526 -18.045 8.149 1.00 87.88 294 SER A C 1
ATOM 2290 O O . SER A 1 294 ? -6.621 -17.342 7.154 1.00 87.88 294 SER A O 1
ATOM 2292 N N . VAL A 1 295 ? -7.390 -17.949 9.162 1.00 92.69 295 VAL A N 1
ATOM 2293 C CA . VAL A 1 295 ? -8.557 -17.054 9.124 1.00 92.69 295 VAL A CA 1
ATOM 2294 C C . VAL A 1 295 ? -8.337 -15.831 10.011 1.00 92.69 295 VAL A C 1
ATOM 2296 O O . VAL A 1 295 ? -7.968 -15.942 11.177 1.00 92.69 295 VAL A O 1
ATOM 2299 N N . GLU A 1 296 ? -8.591 -14.648 9.460 1.00 92.50 296 GLU A N 1
ATOM 2300 C CA . GLU A 1 296 ? -8.469 -13.372 10.158 1.00 92.50 296 GLU A CA 1
ATOM 2301 C C . GLU A 1 296 ? -9.748 -12.541 10.002 1.00 92.50 296 GLU A C 1
ATOM 2303 O O . GLU A 1 296 ? -10.270 -12.369 8.899 1.00 92.50 296 GLU A O 1
ATOM 2308 N N . ALA A 1 297 ? -10.244 -11.993 11.112 1.00 93.62 297 ALA A N 1
ATOM 2309 C CA . ALA A 1 297 ? -11.311 -11.001 11.091 1.00 93.62 297 ALA A CA 1
ATOM 2310 C C . ALA A 1 297 ? -10.756 -9.656 10.605 1.00 93.62 297 ALA A C 1
ATOM 2312 O O . ALA A 1 297 ? -9.890 -9.059 11.251 1.00 93.62 297 ALA A O 1
ATOM 2313 N N . VAL A 1 298 ? -11.285 -9.162 9.490 1.00 94.31 298 VAL A N 1
ATOM 2314 C CA . VAL A 1 298 ? -10.913 -7.871 8.905 1.00 94.31 298 VAL A CA 1
ATOM 2315 C C . VAL A 1 298 ? -12.145 -6.990 8.771 1.00 94.31 298 VAL A C 1
ATOM 2317 O O . VAL A 1 298 ? -13.254 -7.477 8.565 1.00 94.31 298 VAL A O 1
ATOM 2320 N N . PHE A 1 299 ? -11.952 -5.682 8.887 1.00 96.62 299 PHE A N 1
ATOM 2321 C CA . PHE A 1 299 ? -13.040 -4.714 8.800 1.00 96.62 299 PHE A CA 1
ATOM 2322 C C . PHE A 1 299 ? -12.877 -3.850 7.561 1.00 96.62 299 PHE A C 1
ATOM 2324 O O . PHE A 1 299 ? -11.757 -3.564 7.146 1.00 96.62 299 PHE A O 1
ATOM 2331 N N . ARG A 1 300 ? -13.978 -3.406 6.972 1.00 95.75 300 ARG A N 1
ATOM 2332 C CA . ARG A 1 300 ? -13.973 -2.517 5.805 1.00 95.75 300 ARG A CA 1
ATOM 2333 C C . ARG A 1 300 ? -14.852 -1.315 6.073 1.00 95.75 300 ARG A C 1
ATOM 2335 O O . ARG A 1 300 ? -15.799 -1.424 6.845 1.00 95.75 300 ARG A O 1
ATOM 2342 N N . CYS A 1 301 ? -14.562 -0.175 5.455 1.00 96.75 301 CYS A N 1
ATOM 2343 C CA . CYS A 1 301 ? -15.512 0.932 5.470 1.00 96.75 301 CYS A CA 1
ATOM 2344 C C . CYS A 1 301 ? -16.811 0.506 4.779 1.00 96.75 301 CYS A C 1
ATOM 2346 O O . CYS A 1 301 ? -16.772 -0.024 3.669 1.00 96.75 301 CYS A O 1
ATOM 2348 N N . ASN A 1 302 ? -17.951 0.745 5.429 1.00 96.94 302 ASN A N 1
ATOM 2349 C CA . ASN A 1 302 ? -19.233 0.443 4.812 1.00 96.94 302 ASN A CA 1
ATOM 2350 C C . ASN A 1 302 ? -19.487 1.379 3.620 1.00 96.94 302 ASN A C 1
ATOM 2352 O O . ASN A 1 302 ? -19.337 2.598 3.731 1.00 96.94 302 ASN A O 1
ATOM 2356 N N . GLN A 1 303 ? -19.935 0.821 2.494 1.00 95.69 303 GLN A N 1
ATOM 2357 C CA . GLN A 1 303 ? -20.074 1.567 1.237 1.00 95.69 303 GLN A CA 1
ATOM 2358 C C . GLN A 1 303 ? -21.041 2.753 1.305 1.00 95.69 303 GLN A C 1
ATOM 2360 O O . GLN A 1 303 ? -20.848 3.728 0.584 1.00 95.69 303 GLN A O 1
ATOM 2365 N N . ALA A 1 304 ? -22.051 2.702 2.177 1.00 96.06 304 ALA A N 1
ATOM 2366 C CA . ALA A 1 304 ? -22.966 3.826 2.371 1.00 96.06 304 ALA A CA 1
ATOM 2367 C C . ALA A 1 304 ? -22.312 5.008 3.110 1.00 96.06 304 ALA A C 1
ATOM 2369 O O . ALA A 1 304 ? -22.816 6.120 3.041 1.00 96.06 304 ALA A O 1
ATOM 2370 N N . VAL A 1 305 ? -21.200 4.777 3.816 1.00 96.81 305 VAL A N 1
ATOM 2371 C CA . VAL A 1 305 ? -20.375 5.836 4.413 1.00 96.81 305 VAL A CA 1
ATOM 2372 C C . VAL A 1 305 ? -19.340 6.329 3.407 1.00 96.81 305 VAL A C 1
ATOM 2374 O O . VAL A 1 305 ? -19.156 7.533 3.251 1.00 96.81 305 VAL A O 1
ATOM 2377 N N . ARG A 1 306 ? -18.640 5.410 2.736 1.00 95.50 306 ARG A N 1
ATOM 2378 C CA . ARG A 1 306 ? -17.618 5.733 1.735 1.00 95.50 306 ARG A CA 1
ATOM 2379 C C . ARG A 1 306 ? -17.428 4.548 0.795 1.00 95.50 306 ARG A C 1
ATOM 2381 O O . ARG A 1 306 ? -17.088 3.449 1.230 1.00 95.50 306 ARG A O 1
ATOM 2388 N N . ALA A 1 307 ? -17.616 4.773 -0.501 1.00 93.62 307 ALA A N 1
ATOM 2389 C CA . ALA A 1 307 ? -17.519 3.730 -1.518 1.00 93.62 307 ALA A CA 1
ATOM 2390 C C . ALA A 1 307 ? -16.052 3.422 -1.868 1.00 93.62 307 ALA A C 1
ATOM 2392 O O . ALA A 1 307 ? -15.530 3.890 -2.876 1.00 93.62 307 ALA A O 1
ATOM 2393 N N . VAL A 1 308 ? -15.385 2.637 -1.018 1.00 91.56 308 VAL A N 1
ATOM 2394 C CA . VAL A 1 308 ? -13.995 2.201 -1.218 1.00 91.56 308 VAL A CA 1
ATOM 2395 C C . VAL A 1 308 ? -13.946 0.733 -1.627 1.00 91.56 308 VAL A C 1
ATOM 2397 O O . VAL A 1 308 ? -14.662 -0.100 -1.073 1.00 91.56 308 VAL A O 1
ATOM 2400 N N . GLN A 1 309 ? -13.069 0.410 -2.577 1.00 83.81 309 GLN A N 1
ATOM 2401 C CA . GLN A 1 309 ? -12.775 -0.961 -2.987 1.00 83.81 309 GLN A CA 1
ATOM 2402 C C . GLN A 1 309 ? -11.302 -1.295 -2.719 1.00 83.81 309 GLN A C 1
ATOM 2404 O O . GLN A 1 309 ? -10.443 -0.432 -2.918 1.00 83.81 309 GLN A O 1
ATOM 2409 N N . PRO A 1 310 ? -10.979 -2.534 -2.301 1.00 82.12 310 PRO A N 1
ATOM 2410 C CA . PRO A 1 310 ? -9.599 -2.995 -2.240 1.00 82.12 310 PRO A CA 1
ATOM 2411 C C . PRO A 1 310 ? -8.919 -2.884 -3.606 1.00 82.12 310 PRO A C 1
ATOM 2413 O O . PRO A 1 310 ? -9.456 -3.328 -4.620 1.00 82.12 310 PRO A O 1
ATOM 2416 N N . ALA A 1 311 ? -7.720 -2.311 -3.616 1.00 83.06 311 ALA A N 1
ATOM 2417 C CA . ALA A 1 311 ? -6.947 -2.066 -4.822 1.00 83.06 311 ALA A CA 1
ATOM 2418 C C . ALA A 1 311 ? -5.513 -2.573 -4.643 1.00 83.06 311 ALA A C 1
ATOM 2420 O O . ALA A 1 311 ? -4.812 -2.158 -3.720 1.00 83.06 311 ALA A O 1
ATOM 2421 N N . VAL A 1 312 ? -5.073 -3.450 -5.547 1.00 86.06 312 VAL A N 1
ATOM 2422 C CA . VAL A 1 312 ? -3.694 -3.950 -5.606 1.00 86.06 312 VAL A CA 1
ATOM 2423 C C . VAL A 1 312 ? -3.087 -3.494 -6.928 1.00 86.06 312 VAL A C 1
ATOM 2425 O O . VAL A 1 312 ? -3.457 -3.983 -7.989 1.00 86.06 312 VAL A O 1
ATOM 2428 N N . PHE A 1 313 ? -2.163 -2.541 -6.854 1.00 87.12 313 PHE A N 1
ATOM 2429 C CA . PHE A 1 313 ? -1.394 -2.022 -7.988 1.00 87.12 313 PHE A CA 1
ATOM 2430 C C . PHE A 1 313 ? -0.238 -2.945 -8.374 1.00 87.12 313 PHE A C 1
ATOM 2432 O O . PHE A 1 313 ? 0.088 -3.064 -9.548 1.00 87.12 313 PHE A O 1
ATOM 2439 N N . CYS A 1 314 ? 0.380 -3.590 -7.383 1.00 88.00 314 CYS A N 1
ATOM 2440 C CA . CYS A 1 314 ? 1.505 -4.492 -7.582 1.00 88.00 314 CYS A CA 1
ATOM 2441 C C . CYS A 1 314 ? 1.371 -5.714 -6.666 1.00 88.00 314 CYS A C 1
ATOM 2443 O O . CYS A 1 314 ? 1.566 -5.623 -5.448 1.00 88.00 314 CYS A O 1
ATOM 2445 N N . ALA A 1 315 ? 1.054 -6.873 -7.244 1.00 86.44 315 ALA A N 1
ATOM 2446 C CA . ALA A 1 315 ? 0.954 -8.135 -6.508 1.00 86.44 315 ALA A CA 1
ATOM 2447 C C . ALA A 1 315 ? 2.322 -8.638 -6.004 1.00 86.44 315 ALA A C 1
ATOM 2449 O O . ALA A 1 315 ? 2.387 -9.425 -5.056 1.00 86.44 315 ALA A O 1
ATOM 2450 N N . ALA A 1 316 ? 3.417 -8.174 -6.617 1.00 87.81 316 ALA A N 1
ATOM 2451 C CA . ALA A 1 316 ? 4.794 -8.504 -6.254 1.00 87.81 316 ALA A CA 1
ATOM 2452 C C . ALA A 1 316 ? 5.396 -7.593 -5.163 1.00 87.81 316 ALA A C 1
ATOM 2454 O O . ALA A 1 316 ? 6.575 -7.723 -4.847 1.00 87.81 316 ALA A O 1
ATOM 2455 N N . SER A 1 317 ? 4.611 -6.683 -4.577 1.00 90.88 317 SER A N 1
ATOM 2456 C CA . SER A 1 317 ? 5.126 -5.685 -3.635 1.00 90.88 317 SER A CA 1
ATOM 2457 C C . SER A 1 317 ? 5.669 -6.289 -2.332 1.00 90.88 317 SER A C 1
ATOM 2459 O O . SER A 1 317 ? 4.918 -6.992 -1.645 1.00 90.88 317 SER A O 1
ATOM 2461 N N . PRO A 1 318 ? 6.901 -5.939 -1.910 1.00 91.81 318 PRO A N 1
ATOM 2462 C CA . PRO A 1 318 ? 7.453 -6.342 -0.613 1.00 91.81 318 PRO A CA 1
ATOM 2463 C C . PRO A 1 318 ? 6.581 -5.932 0.582 1.00 91.81 318 PRO A C 1
ATOM 2465 O O . PRO A 1 318 ? 6.472 -6.674 1.553 1.00 91.81 318 PRO A O 1
ATOM 2468 N N . SER A 1 319 ? 5.888 -4.789 0.493 1.00 88.38 319 SER A N 1
ATOM 2469 C CA . SER A 1 319 ? 4.975 -4.297 1.541 1.00 88.38 319 SER A CA 1
ATOM 2470 C C . SER A 1 319 ? 3.832 -5.261 1.884 1.00 88.38 319 SER A C 1
ATOM 2472 O O . SER A 1 319 ? 3.312 -5.215 2.997 1.00 88.38 319 SER A O 1
ATOM 2474 N N . LEU A 1 320 ? 3.460 -6.157 0.962 1.00 87.38 320 LEU A N 1
ATOM 2475 C CA . LEU A 1 320 ? 2.443 -7.186 1.193 1.00 87.38 320 LEU A CA 1
ATOM 2476 C C . LEU A 1 320 ? 3.001 -8.418 1.925 1.00 87.38 320 LEU A C 1
ATOM 2478 O O . LEU A 1 320 ? 2.227 -9.257 2.377 1.00 87.38 320 LEU A O 1
ATOM 2482 N N . ARG A 1 321 ? 4.330 -8.558 2.020 1.00 89.25 321 ARG A N 1
ATOM 2483 C CA . ARG A 1 321 ? 5.027 -9.727 2.581 1.00 89.25 321 ARG A CA 1
ATOM 2484 C C . ARG A 1 321 ? 6.138 -9.286 3.541 1.00 89.25 321 ARG A C 1
ATOM 2486 O O . ARG A 1 321 ? 7.302 -9.611 3.312 1.00 89.25 321 ARG A O 1
ATOM 2493 N N . PRO A 1 322 ? 5.809 -8.564 4.626 1.00 88.50 322 PRO A N 1
ATOM 2494 C CA . PRO A 1 322 ? 6.818 -7.995 5.521 1.00 88.50 322 PRO A CA 1
ATOM 2495 C C . PRO A 1 322 ? 7.656 -9.031 6.277 1.00 88.50 322 PRO A C 1
ATOM 2497 O O . PRO A 1 322 ? 8.659 -8.679 6.881 1.00 88.50 322 PRO A O 1
ATOM 2500 N N . HIS A 1 323 ? 7.259 -1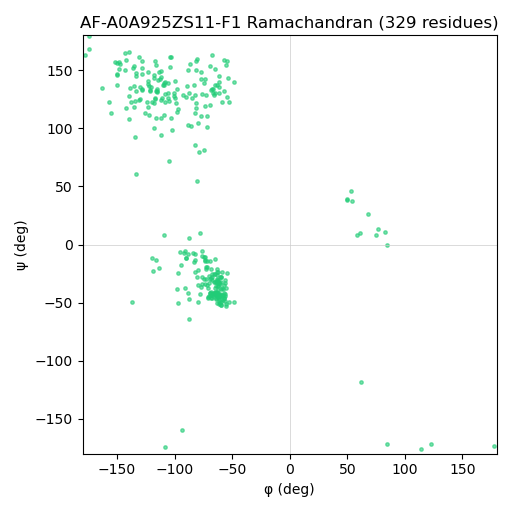0.304 6.263 1.00 88.44 323 HIS A N 1
ATOM 2501 C CA . HIS A 1 323 ? 8.040 -11.417 6.804 1.00 88.44 323 HIS A CA 1
ATOM 2502 C C . HIS A 1 323 ? 9.115 -11.943 5.837 1.00 88.44 323 HIS A C 1
ATOM 2504 O O . HIS A 1 323 ? 9.909 -12.793 6.232 1.00 88.44 323 HIS A O 1
ATOM 2510 N N . VAL A 1 324 ? 9.144 -11.489 4.578 1.00 91.75 324 VAL A N 1
ATOM 2511 C CA . VAL A 1 324 ? 10.113 -11.928 3.561 1.00 91.75 324 VAL A CA 1
ATOM 2512 C C . VAL A 1 324 ? 11.196 -10.863 3.383 1.00 91.75 324 VAL A C 1
ATOM 2514 O O . VAL A 1 324 ? 11.022 -9.898 2.641 1.00 91.75 324 VAL A O 1
ATOM 2517 N N . LEU A 1 325 ? 12.341 -11.070 4.037 1.00 93.19 325 LEU A N 1
ATOM 2518 C CA . LEU A 1 325 ? 13.462 -10.118 4.037 1.00 93.19 325 LEU A CA 1
ATOM 2519 C C . LEU A 1 325 ? 14.171 -10.010 2.680 1.00 93.19 325 LEU A C 1
ATOM 2521 O O . LEU A 1 325 ? 14.712 -8.958 2.343 1.00 93.19 325 LEU A O 1
ATOM 2525 N N . ALA A 1 326 ? 14.182 -11.090 1.898 1.00 95.06 326 ALA A N 1
ATOM 2526 C CA . ALA A 1 326 ? 14.774 -11.103 0.569 1.00 95.06 326 ALA A CA 1
ATOM 2527 C C . ALA A 1 326 ? 14.066 -12.096 -0.355 1.00 95.06 326 ALA A C 1
ATOM 2529 O O . ALA A 1 326 ? 13.649 -13.174 0.070 1.00 95.06 326 ALA A O 1
ATOM 2530 N N . GLN A 1 327 ? 13.985 -11.738 -1.632 1.00 93.62 327 GLN A N 1
ATOM 2531 C CA . GLN A 1 327 ? 13.559 -12.612 -2.718 1.00 93.62 327 GLN A CA 1
ATOM 2532 C C . GLN A 1 327 ? 14.493 -12.365 -3.898 1.00 93.62 327 GLN A C 1
ATOM 2534 O O . GLN A 1 327 ? 14.625 -11.233 -4.351 1.00 93.62 327 GLN A O 1
ATOM 2539 N N . LEU A 1 328 ? 15.150 -13.415 -4.380 1.00 92.19 328 LEU A N 1
ATOM 2540 C CA . LEU A 1 328 ? 16.133 -13.337 -5.459 1.00 92.19 328 LEU A CA 1
ATOM 2541 C C . LEU A 1 328 ? 15.779 -14.357 -6.533 1.00 92.19 328 LEU A C 1
ATOM 2543 O O . LEU A 1 328 ? 15.272 -15.441 -6.225 1.00 92.19 328 LEU A O 1
ATOM 2547 N N . ARG A 1 329 ? 16.054 -14.025 -7.792 1.00 85.06 329 ARG A N 1
ATOM 2548 C CA . ARG A 1 329 ? 15.927 -14.972 -8.893 1.00 85.06 329 ARG A CA 1
ATOM 2549 C C . ARG A 1 329 ? 17.176 -15.845 -8.924 1.00 85.06 329 ARG A C 1
ATOM 2551 O O . ARG A 1 329 ? 18.290 -15.347 -9.052 1.00 85.06 329 ARG A O 1
ATOM 2558 N N . VAL A 1 330 ? 16.988 -17.154 -8.802 1.00 81.75 330 VAL A N 1
ATOM 2559 C CA . VAL A 1 330 ? 18.074 -18.119 -9.007 1.00 81.75 330 VAL A CA 1
ATOM 2560 C C . VAL A 1 330 ? 18.198 -18.361 -10.511 1.00 81.75 330 VAL A C 1
ATOM 2562 O O . VAL A 1 330 ? 17.182 -18.580 -11.174 1.00 81.75 330 VAL A O 1
ATOM 2565 N N . ALA A 1 331 ? 19.419 -18.227 -11.030 1.00 66.38 331 ALA A N 1
ATOM 2566 C CA . ALA A 1 331 ? 19.754 -18.480 -12.430 1.00 66.38 331 ALA A CA 1
ATOM 2567 C C . ALA A 1 331 ? 19.740 -19.978 -12.763 1.00 66.38 331 ALA A 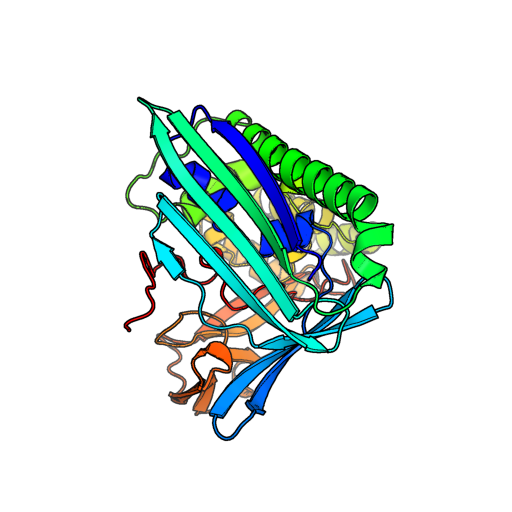C 1
ATOM 2569 O O . ALA A 1 331 ? 20.081 -20.780 -11.863 1.00 66.38 331 ALA A O 1
#

Sequence (331 aa):
MPSTKVVIERSYEAPPELVWALLGDSNRFDRAMKLGLPVYAWRDVDGRREHVARAQQDGITMEWIEPPYEWVEARLLDGTRYFTVGPLGSGGMKIELFAEGTGTRARATVWGDSPHWYMALVKPLVERRIRNRTAAFMDAVGEVLRSGPLPGDPEAPPIVRIQPLLASRIGAAARG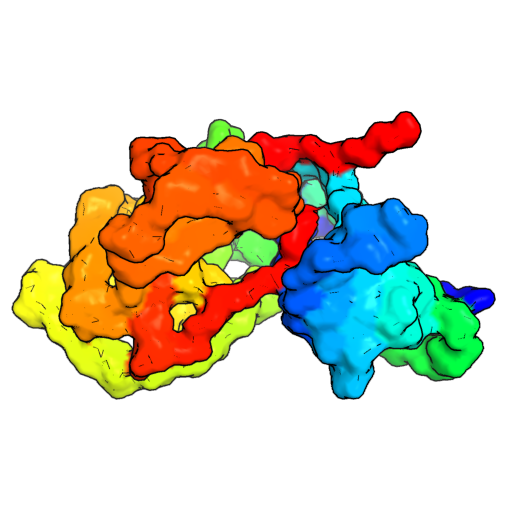AVTSSDAVELERRARRLRDAGIGGEATDRVVALLRDHPDEEVAQIQPFARARAWGLDRREVLRTFLHATRAGLLDLNWQINCPVCKVSAGVASSLDELGKQVHCGACNIRYDVDFGTSVEAVFRCNQAVRAVQPAVFCAASPSLRPHVLAQLRVA